Protein AF-A0A7V8X3B0-F1 (afdb_monomer_lite)

Foldseek 3Di:
DDLVVLLVVLLVLLVVLLVLLVVVLVVLLVVLCQQQAPPHPCVLPDDPVNLCVVLVHDPPVRVVVVPPDDDDDDDDDDDDDDDDDDDDDDDDDDDDDDDDDDDDDPPPPPPVSPNPDFWDPLQVVLLLVLLQLLLLLLVLLVLLCVLCVVPDDVSSNSSSVSSSVSSVSLSVSSQSNQVSRPHHRRDHDPVSSVVQDDDSVCSNPDDPLRSLVSQLVSLVVSLVSLVVCLVVTPDSSSNSSSPSSSVSSVSSNVSSCSSNPVDPPPPPVVVRCVPPDPPPPVPPD

Secondary structure (DSSP, 8-state):
--HHHHHHHHHHHHHHHHHHHHHHHHHHHHHHHHHHSTT-TTTTT--HHHHHHHTT---HHHHHHH--S-----------------------------------------------PPPPHHHHHHHHHHHHHHHHHHHHHHHHHHHHTTTS-HHHHHHHHHHHHHHHHHHHHHHHHHHHTTPPP----HHHHHHHSPPHHHHHH--HHHHHHHHHHHHHHHHHHHHHHTTT---HHHHHHHHHHHHHHHHHHHHHHHHTTS-S----TTTT--S-----GGG--

Sequence (285 aa):
MNMDYNRDEFRRAVRSADEANRAAMPRFTEVLERYFSADSEDSGMLGTADKAAFLGVPSRRAFLRTSGLTVVGAAAFVACGSDEAPPGAAETGTVPATEGTTATTAGETTTTTEAAAGPTADDVGLATAAIQIENTAVAAYTAVATLRGAELSPEIVEAATTFADHHAQHAQALNAVLTSNGADTIPEDQLFSAITLPDEAALLAADVPTIGGIARGLEHQAAATYVSAVPLLSLPVLRQALMGIGGAEARHVTAWDILLGGGVGGYDAELVAGGNYPTDESFLN

Radius of gyration: 26.4 Å; chains: 1; bounding box: 77×57×72 Å

pLDDT: mean 70.99, std 23.54, range [27.39, 98.19]

Structure (mmCIF, N/CA/C/O backbone):
data_AF-A0A7V8X3B0-F1
#
_entry.id   AF-A0A7V8X3B0-F1
#
loop_
_atom_site.group_PDB
_atom_site.id
_atom_site.type_symbol
_atom_site.label_atom_id
_atom_site.label_alt_id
_atom_site.label_comp_id
_atom_site.label_asym_id
_atom_site.label_entity_id
_atom_site.label_seq_id
_atom_site.pdbx_PDB_ins_code
_atom_site.Cartn_x
_atom_site.Cartn_y
_atom_site.Cartn_z
_atom_site.occupancy
_atom_site.B_iso_or_equiv
_atom_site.auth_seq_id
_atom_site.auth_comp_id
_atom_site.auth_asym_id
_atom_site.auth_atom_id
_atom_site.pdbx_PDB_model_num
ATOM 1 N N . MET A 1 1 ? 11.449 -17.837 -23.509 1.00 51.19 1 MET A N 1
ATOM 2 C CA . MET A 1 1 ? 10.024 -17.480 -23.327 1.00 51.19 1 MET A CA 1
ATOM 3 C C . MET A 1 1 ? 9.871 -16.021 -23.716 1.00 51.19 1 MET A C 1
ATOM 5 O O . MET A 1 1 ? 10.782 -15.255 -23.439 1.00 51.19 1 MET A O 1
ATOM 9 N N . ASN A 1 2 ? 8.826 -15.681 -24.469 1.00 54.62 2 ASN A N 1
ATOM 10 C CA . ASN A 1 2 ? 8.703 -14.394 -25.158 1.00 54.62 2 ASN A CA 1
ATOM 11 C C . ASN A 1 2 ? 8.467 -13.263 -24.136 1.00 54.62 2 ASN A C 1
ATOM 13 O O . ASN A 1 2 ? 7.487 -13.339 -23.401 1.00 54.62 2 ASN A O 1
ATOM 17 N N . MET A 1 3 ? 9.341 -12.250 -24.073 1.00 60.00 3 MET A N 1
ATOM 18 C CA . MET A 1 3 ? 9.213 -11.105 -23.145 1.00 60.00 3 MET A CA 1
ATOM 19 C C . MET A 1 3 ? 7.845 -10.417 -23.258 1.00 60.00 3 MET A C 1
ATOM 21 O O . MET A 1 3 ? 7.291 -9.972 -22.258 1.00 60.00 3 MET A O 1
ATOM 25 N N . ASP A 1 4 ? 7.259 -10.415 -24.454 1.00 65.75 4 ASP A N 1
ATOM 26 C CA . ASP A 1 4 ? 5.940 -9.834 -24.709 1.00 65.75 4 ASP A CA 1
ATOM 27 C C . ASP A 1 4 ? 4.810 -10.538 -23.940 1.00 65.75 4 ASP A C 1
ATOM 29 O O . ASP A 1 4 ? 3.899 -9.878 -23.450 1.00 65.75 4 ASP A O 1
ATOM 33 N N . TYR A 1 5 ? 4.901 -11.861 -23.743 1.00 63.81 5 TYR A N 1
ATOM 34 C CA . TYR A 1 5 ? 3.897 -12.626 -22.991 1.00 63.81 5 TYR A CA 1
ATOM 35 C C . TYR A 1 5 ? 3.854 -12.212 -21.515 1.00 63.81 5 TYR A C 1
ATOM 37 O O . TYR A 1 5 ? 2.783 -12.090 -20.930 1.00 63.81 5 TYR A O 1
ATOM 45 N N . ASN A 1 6 ? 5.022 -11.957 -20.919 1.00 79.88 6 ASN A N 1
ATOM 46 C CA . ASN A 1 6 ? 5.107 -11.501 -19.536 1.00 79.88 6 ASN A CA 1
ATOM 47 C C . ASN A 1 6 ? 4.473 -10.106 -19.385 1.00 79.88 6 ASN A C 1
ATOM 49 O O . ASN A 1 6 ? 3.662 -9.882 -18.492 1.00 79.88 6 ASN A O 1
ATOM 53 N N . ARG A 1 7 ? 4.748 -9.192 -20.321 1.00 86.38 7 ARG A N 1
ATOM 54 C CA . ARG A 1 7 ? 4.202 -7.825 -20.281 1.00 86.38 7 ARG A CA 1
ATOM 55 C C . ARG A 1 7 ? 2.678 -7.791 -20.390 1.00 86.38 7 ARG A C 1
ATOM 57 O O . ARG A 1 7 ? 2.042 -6.990 -19.707 1.00 86.38 7 ARG A O 1
ATOM 64 N N . ASP A 1 8 ? 2.085 -8.653 -21.210 1.00 89.81 8 ASP A N 1
ATOM 65 C CA . ASP A 1 8 ? 0.627 -8.721 -21.340 1.00 89.81 8 ASP A CA 1
ATOM 66 C C . ASP A 1 8 ? -0.046 -9.314 -20.095 1.00 89.81 8 ASP A C 1
ATOM 68 O O . ASP A 1 8 ? -1.060 -8.777 -19.639 1.00 89.81 8 ASP A O 1
ATOM 72 N N . GLU A 1 9 ? 0.535 -10.359 -19.498 1.00 91.81 9 GLU A N 1
ATOM 73 C CA . GLU A 1 9 ? 0.051 -10.904 -18.223 1.00 91.81 9 GLU A CA 1
ATOM 74 C C . GLU A 1 9 ? 0.258 -9.919 -17.065 1.00 91.81 9 GLU A C 1
ATOM 76 O O . GLU A 1 9 ? -0.625 -9.780 -16.221 1.00 91.81 9 GLU A O 1
ATOM 81 N N . PHE A 1 10 ? 1.356 -9.158 -17.058 1.00 93.19 10 PHE A N 1
ATOM 82 C CA . PHE A 1 10 ? 1.589 -8.095 -16.082 1.00 93.19 10 PHE A CA 1
ATOM 83 C C . PHE A 1 10 ? 0.498 -7.024 -16.155 1.00 93.19 10 PHE A C 1
ATOM 85 O O . PHE A 1 10 ? -0.182 -6.759 -15.166 1.00 93.19 10 PHE A O 1
ATOM 92 N N . ARG A 1 11 ? 0.243 -6.470 -17.347 1.00 94.69 11 ARG A N 1
ATOM 93 C CA . ARG A 1 11 ? -0.846 -5.501 -17.560 1.00 94.69 11 ARG A CA 1
ATOM 94 C C . ARG A 1 11 ? -2.202 -6.066 -17.151 1.00 94.69 11 ARG A C 1
ATOM 96 O O . ARG A 1 11 ? -3.045 -5.355 -16.609 1.00 94.69 11 ARG A O 1
ATOM 103 N N . ARG A 1 12 ? -2.446 -7.347 -17.437 1.00 95.19 12 ARG A N 1
ATOM 104 C CA . ARG A 1 12 ? -3.676 -8.029 -17.029 1.00 95.19 12 ARG A CA 1
ATOM 105 C C . ARG A 1 12 ? -3.786 -8.115 -15.508 1.00 95.19 12 ARG A C 1
ATOM 107 O O . ARG A 1 12 ? -4.873 -7.876 -14.989 1.00 95.19 12 ARG A O 1
ATOM 114 N N . ALA A 1 13 ? -2.697 -8.425 -14.811 1.00 96.12 13 ALA A N 1
ATOM 115 C CA . ALA A 1 13 ? -2.661 -8.479 -13.355 1.00 96.12 13 ALA A CA 1
ATOM 116 C C . ALA A 1 13 ? -2.901 -7.101 -12.727 1.00 96.12 13 ALA A C 1
ATOM 118 O O . ALA A 1 13 ? -3.734 -6.997 -11.831 1.00 96.12 13 ALA A O 1
ATOM 119 N N . VAL A 1 14 ? -2.269 -6.045 -13.251 1.00 97.06 14 VAL A N 1
ATOM 120 C CA . VAL A 1 14 ? -2.482 -4.656 -12.802 1.00 97.06 14 VAL A CA 1
ATOM 121 C C . VAL A 1 14 ? -3.948 -4.251 -12.965 1.00 97.06 14 VAL A C 1
ATOM 123 O O . VAL A 1 14 ? -4.576 -3.842 -11.993 1.00 97.06 14 VAL A O 1
ATOM 126 N N . ARG A 1 15 ? -4.546 -4.466 -14.147 1.00 97.81 15 ARG A N 1
ATOM 127 C CA . ARG A 1 15 ? -5.978 -4.184 -14.365 1.00 97.81 15 ARG A CA 1
ATOM 128 C C . ARG A 1 15 ? -6.884 -4.999 -13.450 1.00 97.81 15 ARG A C 1
ATOM 130 O O . ARG A 1 15 ? -7.855 -4.473 -12.926 1.00 97.81 15 ARG A O 1
ATOM 137 N N . SER A 1 16 ? -6.568 -6.275 -13.235 1.00 97.25 16 SER A N 1
ATOM 138 C CA . SER A 1 16 ? -7.342 -7.115 -12.320 1.00 97.25 16 SER A CA 1
ATOM 139 C C . SER A 1 16 ? -7.245 -6.633 -10.870 1.00 97.25 16 SER A C 1
ATOM 141 O O . SER A 1 16 ? -8.223 -6.767 -10.135 1.00 97.25 16 SER A O 1
ATOM 143 N N . ALA A 1 17 ? -6.089 -6.117 -10.445 1.00 96.75 17 ALA A N 1
ATOM 144 C CA . ALA A 1 17 ? -5.908 -5.535 -9.120 1.00 96.75 17 ALA A CA 1
ATOM 145 C C . ALA A 1 17 ? -6.703 -4.229 -8.983 1.00 96.75 17 ALA A C 1
ATOM 147 O O . ALA A 1 17 ? -7.434 -4.070 -8.011 1.00 96.75 17 ALA A O 1
ATOM 148 N N . ASP A 1 18 ? -6.640 -3.354 -9.987 1.00 98.19 18 ASP A N 1
ATOM 149 C CA . ASP A 1 18 ? -7.407 -2.104 -10.055 1.00 98.19 18 ASP A CA 1
ATOM 150 C C . ASP A 1 18 ? -8.925 -2.336 -10.052 1.00 98.19 18 ASP A C 1
ATOM 152 O O . ASP A 1 18 ? -9.657 -1.740 -9.264 1.00 98.19 18 ASP A O 1
ATOM 156 N N . GLU A 1 19 ? -9.425 -3.266 -10.867 1.00 97.25 19 GLU A N 1
ATOM 157 C CA . GLU A 1 19 ? -10.841 -3.644 -10.866 1.00 97.25 19 GLU A CA 1
ATOM 158 C C . GLU A 1 19 ? -11.294 -4.165 -9.497 1.00 97.25 19 GLU A C 1
ATOM 160 O O . GLU A 1 19 ? -12.366 -3.787 -9.015 1.00 97.25 19 GLU A O 1
ATOM 165 N N . ALA A 1 20 ? -10.478 -5.006 -8.852 1.00 94.06 20 ALA A N 1
ATOM 166 C CA . ALA A 1 20 ? -10.772 -5.527 -7.522 1.00 94.06 20 ALA A CA 1
ATOM 167 C C . ALA A 1 20 ? -10.770 -4.418 -6.460 1.00 94.06 20 ALA A C 1
ATOM 169 O O . ALA A 1 20 ? -11.683 -4.379 -5.632 1.00 94.06 20 ALA A O 1
ATOM 170 N N . ASN A 1 21 ? -9.795 -3.508 -6.506 1.00 95.50 21 ASN A N 1
ATOM 171 C CA . ASN A 1 21 ? -9.707 -2.378 -5.588 1.00 95.50 21 ASN A CA 1
ATOM 172 C C . ASN A 1 21 ? -10.903 -1.430 -5.764 1.00 95.50 21 ASN A C 1
ATOM 174 O O . ASN A 1 21 ? -11.643 -1.173 -4.815 1.00 95.50 21 ASN A O 1
ATOM 178 N N . ARG A 1 22 ? -11.200 -1.018 -7.001 1.00 94.75 22 ARG A N 1
ATOM 179 C CA . ARG A 1 22 ? -12.358 -0.172 -7.335 1.00 94.75 22 ARG A CA 1
ATOM 180 C C . ARG A 1 22 ? -13.690 -0.797 -6.919 1.00 94.75 22 ARG A C 1
ATOM 182 O O . ARG A 1 22 ? -14.610 -0.078 -6.537 1.00 94.75 22 ARG A O 1
ATOM 189 N N . ALA A 1 23 ? -13.816 -2.121 -6.996 1.00 91.38 23 ALA A N 1
ATOM 190 C CA . ALA A 1 23 ? -15.006 -2.831 -6.533 1.00 91.38 23 ALA A CA 1
ATOM 191 C C . ALA A 1 23 ? -15.105 -2.899 -4.998 1.00 91.38 23 ALA A C 1
ATOM 193 O O . ALA A 1 23 ? -16.215 -2.898 -4.457 1.00 91.38 23 ALA A O 1
ATOM 194 N N . ALA A 1 24 ? -13.972 -2.975 -4.297 1.00 89.00 24 ALA A N 1
ATOM 195 C CA . ALA A 1 24 ? -13.919 -3.112 -2.846 1.00 89.00 24 ALA A CA 1
ATOM 196 C C . ALA A 1 24 ? -14.055 -1.767 -2.119 1.00 89.00 24 ALA A C 1
ATOM 198 O O . ALA A 1 24 ? -14.847 -1.667 -1.179 1.00 89.00 24 ALA A O 1
ATOM 199 N N . MET A 1 25 ? -13.336 -0.734 -2.566 1.00 90.81 25 MET A N 1
ATOM 200 C CA . MET A 1 25 ? -13.163 0.515 -1.820 1.00 90.81 25 MET A CA 1
ATOM 201 C C . MET A 1 25 ? -14.463 1.269 -1.519 1.00 90.81 25 MET A C 1
ATOM 203 O O . MET A 1 25 ? -14.642 1.646 -0.366 1.00 90.81 25 MET A O 1
ATOM 207 N N . PRO A 1 26 ? -15.430 1.440 -2.444 1.00 88.06 26 PRO A N 1
ATOM 208 C CA . PRO A 1 26 ? -16.674 2.140 -2.121 1.00 88.06 26 PRO A CA 1
ATOM 209 C C . PRO A 1 26 ? -17.472 1.446 -1.018 1.00 88.06 26 PRO A C 1
ATOM 211 O O . PRO A 1 26 ? -17.955 2.100 -0.100 1.00 88.06 26 PRO A O 1
ATOM 214 N N . ARG A 1 27 ? -17.571 0.110 -1.073 1.00 80.44 27 ARG A N 1
ATOM 215 C CA . ARG A 1 27 ? -18.251 -0.664 -0.026 1.00 80.44 27 ARG A CA 1
ATOM 216 C C . ARG A 1 27 ? -17.483 -0.622 1.278 1.00 80.44 27 ARG A C 1
ATOM 218 O O . ARG A 1 27 ? -18.096 -0.567 2.334 1.00 80.44 27 ARG A O 1
ATOM 225 N N . PHE A 1 28 ? -16.161 -0.679 1.202 1.00 82.12 28 PHE A N 1
ATOM 226 C CA . PHE A 1 28 ? -15.309 -0.568 2.367 1.00 82.12 28 PHE A CA 1
ATOM 227 C C . PHE A 1 28 ? -15.529 0.782 3.057 1.00 82.12 28 PHE A C 1
ATOM 229 O O . PHE A 1 28 ? -15.958 0.791 4.204 1.00 82.12 28 PHE A O 1
ATOM 236 N N . THR A 1 29 ? -15.391 1.901 2.345 1.00 83.25 29 THR A N 1
ATOM 237 C CA . THR A 1 29 ? -15.651 3.246 2.878 1.00 83.25 29 THR A CA 1
ATOM 238 C C . THR A 1 29 ? -17.083 3.405 3.390 1.00 83.25 29 THR A C 1
ATOM 240 O O . THR A 1 29 ? -17.267 3.910 4.490 1.00 83.25 29 THR A O 1
ATOM 243 N N . GLU A 1 30 ? -18.098 2.907 2.675 1.00 80.94 30 GLU A N 1
ATOM 244 C CA . GLU A 1 30 ? -19.500 2.956 3.127 1.00 80.94 30 GLU A CA 1
ATOM 245 C C . GLU A 1 30 ? -19.707 2.196 4.445 1.00 80.94 30 GLU A C 1
ATOM 247 O O . GLU A 1 30 ? -20.424 2.654 5.331 1.00 80.94 30 GLU A O 1
ATOM 252 N N . VAL A 1 31 ? -19.082 1.027 4.598 1.00 74.19 31 VAL A N 1
ATOM 253 C CA . VAL A 1 31 ? -19.121 0.244 5.843 1.00 74.19 31 VAL A CA 1
ATOM 254 C C . VAL A 1 31 ? -18.417 0.992 6.966 1.00 74.19 31 VAL A C 1
ATOM 256 O O . VAL A 1 31 ? -18.917 1.002 8.092 1.00 74.19 31 VAL A O 1
ATOM 259 N N . LEU A 1 32 ? -17.280 1.624 6.671 1.00 74.56 32 LEU A N 1
ATOM 260 C CA . LEU A 1 32 ? -16.564 2.440 7.643 1.00 74.56 32 LEU A CA 1
ATOM 261 C C . LEU A 1 32 ? -17.428 3.620 8.109 1.00 74.56 32 LEU A C 1
ATOM 263 O O . LEU A 1 32 ? -17.604 3.819 9.307 1.00 74.56 32 LEU A O 1
ATOM 267 N N . GLU A 1 33 ? -18.041 4.351 7.182 1.00 74.31 33 GLU A N 1
ATOM 268 C CA . GLU A 1 33 ? -18.924 5.476 7.497 1.00 74.31 33 GLU A CA 1
ATOM 269 C C . GLU A 1 33 ? -20.175 5.031 8.263 1.00 74.31 33 GLU A C 1
ATOM 271 O O . GLU A 1 33 ? -20.487 5.603 9.309 1.00 74.31 33 GLU A O 1
ATOM 276 N N . ARG A 1 34 ? -20.873 3.990 7.787 1.00 69.00 34 ARG A N 1
ATOM 277 C CA . ARG A 1 34 ? -22.139 3.510 8.368 1.00 69.00 34 ARG A CA 1
ATOM 278 C C . ARG A 1 34 ? -21.996 3.065 9.815 1.00 69.00 34 ARG A C 1
ATOM 280 O O . ARG A 1 34 ? -22.911 3.280 10.595 1.00 69.00 34 ARG A O 1
ATOM 287 N N . TYR A 1 35 ? -20.910 2.381 10.151 1.00 63.28 35 TYR A N 1
ATOM 288 C CA . TYR A 1 35 ? -20.790 1.743 11.462 1.00 63.28 35 TYR A CA 1
ATOM 289 C C . TYR A 1 35 ? -19.915 2.508 12.442 1.00 63.28 35 TYR A C 1
ATOM 291 O O . TYR A 1 35 ? -19.951 2.191 13.631 1.00 63.28 35 TYR A O 1
ATOM 299 N N . PHE A 1 36 ? -19.115 3.461 11.962 1.00 65.81 36 PHE A N 1
ATOM 300 C CA . PHE A 1 36 ? -18.096 4.085 12.799 1.00 65.81 36 PHE A CA 1
ATOM 301 C C . PHE A 1 36 ? -18.143 5.604 12.805 1.00 65.81 36 PHE A C 1
ATOM 303 O O . PHE A 1 36 ? -17.572 6.177 13.723 1.00 65.81 36 PHE A O 1
ATOM 310 N N . SER A 1 37 ? -18.859 6.277 11.893 1.00 64.56 37 SER A N 1
ATOM 311 C CA . SER A 1 37 ? -19.044 7.728 12.022 1.00 64.56 37 SER A CA 1
ATOM 312 C C . SER A 1 37 ? -19.780 8.070 13.323 1.00 64.56 37 SER A C 1
ATOM 314 O O . SER A 1 37 ? -20.765 7.418 13.681 1.00 64.56 37 SER A O 1
ATOM 316 N N . ALA A 1 38 ? -19.297 9.103 14.022 1.00 55.59 38 ALA A N 1
ATOM 317 C CA . ALA A 1 38 ? -19.841 9.552 15.307 1.00 55.59 38 ALA A CA 1
ATOM 318 C C . ALA A 1 38 ? -21.340 9.916 15.242 1.00 55.59 38 ALA A C 1
ATOM 320 O O . ALA A 1 38 ? -22.031 9.847 16.255 1.00 55.59 38 ALA A O 1
ATOM 321 N N . ASP A 1 39 ? -21.833 10.242 14.044 1.00 55.69 39 ASP A N 1
ATOM 322 C CA . ASP A 1 39 ? -23.224 10.608 13.766 1.00 55.69 39 ASP A CA 1
ATOM 323 C C . ASP A 1 39 ? -24.074 9.437 13.225 1.00 55.69 39 ASP A C 1
ATOM 325 O O . ASP A 1 39 ? -25.251 9.626 12.911 1.00 55.69 39 ASP A O 1
ATOM 329 N N . SER A 1 40 ? -23.520 8.224 13.090 1.00 55.81 40 SER A N 1
ATOM 330 C CA . SER A 1 40 ? -24.285 7.076 12.585 1.00 55.81 40 SER A CA 1
ATOM 331 C C . SER A 1 40 ? -25.240 6.506 13.638 1.00 55.81 40 SER A C 1
ATOM 333 O O . SER A 1 40 ? -24.830 6.050 14.710 1.00 55.81 40 SER A O 1
ATOM 335 N N . GLU A 1 41 ? -26.530 6.454 13.288 1.00 52.44 41 GLU A N 1
ATOM 336 C CA . GLU A 1 41 ? -27.587 5.805 14.083 1.00 52.44 41 GLU A CA 1
ATOM 337 C C . GLU A 1 41 ? -27.309 4.299 14.305 1.00 52.44 41 GLU A C 1
ATOM 339 O O . GLU A 1 41 ? -27.751 3.715 15.295 1.00 52.44 41 GLU A O 1
ATOM 344 N N . ASP A 1 42 ? -26.503 3.693 13.423 1.00 54.62 42 ASP A N 1
ATOM 345 C CA . ASP A 1 42 ? -26.156 2.268 13.411 1.00 54.62 42 ASP A CA 1
ATOM 346 C C . ASP A 1 42 ? -24.886 1.914 14.215 1.00 54.62 42 ASP A C 1
ATOM 348 O O . ASP A 1 42 ? -24.574 0.726 14.369 1.00 54.62 42 ASP A O 1
ATOM 352 N N . SER A 1 43 ? -24.163 2.897 14.769 1.00 53.03 43 SER A N 1
ATOM 353 C CA . SER A 1 43 ? -22.923 2.691 15.551 1.00 53.03 43 SER A CA 1
ATOM 354 C C . SER A 1 43 ? -23.091 1.719 16.734 1.00 53.03 43 SER A C 1
ATOM 356 O O . SER A 1 43 ? -22.153 1.014 17.119 1.00 53.03 43 SER A O 1
ATOM 358 N N . GLY A 1 44 ? -24.312 1.609 17.271 1.00 52.25 44 GLY A N 1
ATOM 359 C CA . GLY A 1 44 ? -24.690 0.663 18.326 1.00 52.25 44 GLY A CA 1
ATOM 360 C C . GLY A 1 44 ? -25.424 -0.605 17.863 1.00 52.25 44 GLY A C 1
ATOM 361 O O . GLY A 1 44 ? -25.698 -1.467 18.698 1.00 52.25 44 GLY A O 1
ATOM 362 N N . MET A 1 45 ? -25.771 -0.750 16.576 1.00 46.97 45 MET A N 1
ATOM 363 C CA . MET A 1 45 ? -26.739 -1.769 16.123 1.00 46.97 45 MET A CA 1
ATOM 364 C C . MET A 1 45 ? -26.158 -3.156 15.837 1.00 46.97 45 MET A C 1
ATOM 366 O O . MET A 1 45 ? -26.906 -4.133 15.850 1.00 46.97 45 MET A O 1
ATOM 370 N N . LEU A 1 46 ? -24.855 -3.297 15.588 1.00 53.38 46 LEU A N 1
ATOM 371 C CA . LEU A 1 46 ? -24.296 -4.611 15.264 1.00 53.38 46 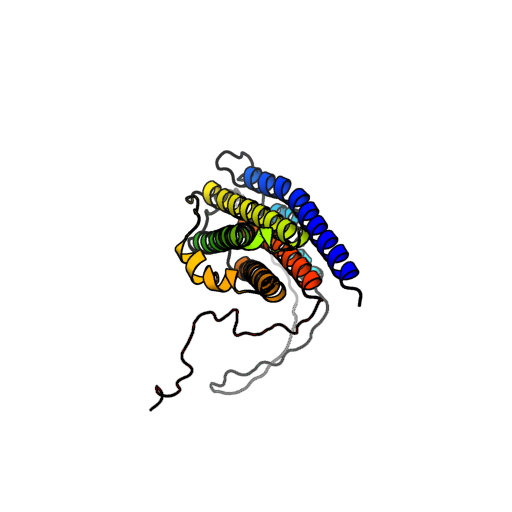LEU A CA 1
ATOM 372 C C . LEU A 1 46 ? -23.793 -5.356 16.506 1.00 53.38 46 LEU A C 1
ATOM 374 O O . LEU A 1 46 ? -22.707 -5.077 17.032 1.00 53.38 46 LEU A O 1
ATOM 378 N N . GLY A 1 47 ? -24.537 -6.390 16.902 1.00 52.59 47 GLY A N 1
ATOM 379 C CA . GLY A 1 47 ? -24.049 -7.420 17.814 1.00 52.59 47 GLY A CA 1
ATOM 380 C C . GLY A 1 47 ? -22.854 -8.179 17.220 1.00 52.59 47 GLY A C 1
ATOM 381 O O . GLY A 1 47 ? -22.650 -8.237 16.006 1.00 52.59 47 GLY A O 1
ATOM 382 N N . THR A 1 48 ? -22.040 -8.806 18.071 1.00 50.50 48 THR A N 1
ATOM 383 C CA . THR A 1 48 ? -20.814 -9.531 17.669 1.00 50.50 48 THR A CA 1
ATOM 384 C C . THR A 1 48 ? -21.065 -10.603 16.597 1.00 50.50 48 THR A C 1
ATOM 386 O O . THR A 1 48 ? -20.179 -10.903 15.798 1.00 50.50 48 THR A O 1
ATOM 389 N N . ALA A 1 49 ? -22.273 -11.176 16.568 1.00 44.00 49 ALA A N 1
ATOM 390 C CA . ALA A 1 49 ? -22.690 -12.184 15.597 1.00 44.00 49 ALA A CA 1
ATOM 391 C C . ALA A 1 49 ? -22.923 -11.603 14.191 1.00 44.00 49 ALA A C 1
ATOM 393 O O . ALA A 1 49 ? -22.492 -12.214 13.213 1.00 44.00 49 ALA A O 1
ATOM 394 N N . ASP A 1 50 ? -23.510 -10.410 14.091 1.00 48.78 50 ASP A N 1
ATOM 395 C CA . ASP A 1 50 ? -23.770 -9.745 12.811 1.00 48.78 50 ASP A CA 1
ATOM 396 C C . ASP A 1 50 ? -22.476 -9.179 12.216 1.00 48.78 50 ASP A C 1
ATOM 398 O O . ASP A 1 50 ? -22.238 -9.309 11.018 1.00 48.78 50 ASP A O 1
ATOM 402 N N . LYS A 1 51 ? -21.557 -8.695 13.069 1.00 51.12 51 LYS A N 1
ATOM 403 C CA . LYS A 1 51 ? -20.185 -8.329 12.664 1.00 51.12 51 LYS A CA 1
ATOM 404 C C . LYS A 1 51 ? -19.420 -9.529 12.094 1.00 51.12 51 LYS A C 1
ATOM 406 O O . LYS A 1 51 ? -18.691 -9.376 11.122 1.00 51.12 51 LYS A O 1
ATOM 411 N N . ALA A 1 52 ? -19.588 -10.724 12.668 1.00 46.84 52 ALA A N 1
ATOM 412 C CA . ALA A 1 52 ? -18.936 -11.944 12.185 1.00 46.84 52 ALA A CA 1
ATOM 413 C C . ALA A 1 52 ? -19.551 -12.473 10.875 1.00 46.84 52 ALA A C 1
ATOM 415 O O . ALA A 1 52 ? -18.817 -12.912 9.992 1.00 46.84 52 ALA A O 1
ATOM 416 N N . ALA A 1 53 ? -20.877 -12.393 10.727 1.00 47.62 53 ALA A N 1
ATOM 417 C CA . ALA A 1 53 ? -21.577 -12.779 9.501 1.00 47.62 53 ALA A CA 1
ATOM 418 C C . ALA A 1 53 ? -21.277 -11.824 8.332 1.00 47.62 53 ALA A C 1
ATOM 420 O O . ALA A 1 53 ? -21.060 -12.282 7.212 1.00 47.62 53 ALA A O 1
ATOM 421 N N . PHE A 1 54 ? -21.187 -10.518 8.607 1.00 47.50 54 PHE A N 1
ATOM 422 C CA . PHE A 1 54 ? -20.779 -9.494 7.640 1.00 47.50 54 PHE A CA 1
ATOM 423 C C . PHE A 1 54 ? -19.337 -9.696 7.145 1.00 47.50 54 PHE A C 1
ATOM 425 O O . PHE A 1 54 ? -19.019 -9.429 5.991 1.00 47.50 54 PHE A O 1
ATOM 432 N N . LEU A 1 55 ? -18.478 -10.242 8.008 1.00 46.97 55 LEU A N 1
ATOM 433 C CA . LEU A 1 55 ? -17.061 -10.485 7.749 1.00 46.97 55 LEU A CA 1
ATOM 434 C C . LEU A 1 55 ? -16.734 -11.738 6.933 1.00 46.97 55 LEU A C 1
ATOM 436 O O . LEU A 1 55 ? -15.560 -12.003 6.683 1.00 46.97 55 LEU A O 1
ATOM 440 N N . GLY A 1 56 ? -17.724 -12.565 6.586 1.00 39.50 56 GLY A N 1
ATOM 441 C CA . GLY A 1 56 ? -17.472 -13.860 5.944 1.00 39.50 56 GLY A CA 1
ATOM 442 C C . GLY A 1 56 ? -16.673 -14.844 6.814 1.00 39.50 56 GLY A C 1
ATOM 443 O O . GLY A 1 56 ? -16.284 -15.910 6.340 1.00 39.50 56 GLY A O 1
ATOM 444 N N . VAL A 1 57 ? -16.442 -14.522 8.092 1.00 48.38 57 VAL A N 1
ATOM 445 C CA . VAL A 1 57 ? -15.767 -15.405 9.041 1.00 48.38 57 VAL A CA 1
ATOM 446 C C . VAL A 1 57 ? -16.844 -16.288 9.671 1.00 48.38 57 VAL A C 1
ATOM 448 O O . VAL A 1 57 ? -17.712 -15.771 10.381 1.00 48.38 57 VAL A O 1
ATOM 451 N N . PRO A 1 58 ? -16.835 -17.619 9.454 1.00 45.94 58 PRO A N 1
ATOM 452 C CA . PRO A 1 58 ? -17.765 -18.491 10.153 1.00 45.94 58 PRO A CA 1
ATOM 453 C C . PRO A 1 58 ? -17.577 -18.262 11.652 1.00 45.94 58 PRO A C 1
ATOM 455 O O . PRO A 1 58 ? -16.452 -18.301 12.151 1.00 45.94 58 PRO A O 1
ATOM 458 N N . SER A 1 59 ? -18.673 -17.971 12.364 1.00 50.84 59 SER A N 1
ATOM 459 C CA . SER A 1 59 ? -18.639 -17.689 13.805 1.00 50.84 59 SER A CA 1
ATOM 460 C C . SER A 1 59 ? -17.712 -18.672 14.531 1.00 50.84 59 SER A C 1
ATOM 462 O O . SER A 1 59 ? -17.679 -19.854 14.188 1.00 50.84 59 SER A O 1
ATOM 464 N N . ARG A 1 60 ? -16.966 -18.229 15.555 1.00 57.75 60 ARG A N 1
ATOM 465 C CA . ARG A 1 60 ? -16.016 -19.086 16.306 1.00 57.75 60 ARG A CA 1
ATOM 466 C C . ARG A 1 60 ? -16.630 -20.437 16.723 1.00 57.75 60 ARG A C 1
ATOM 468 O O . ARG A 1 60 ? -15.950 -21.457 16.762 1.00 57.75 60 ARG A O 1
ATOM 475 N N . ARG A 1 61 ? -17.947 -20.457 16.966 1.00 56.56 61 ARG A N 1
ATOM 476 C CA . ARG A 1 61 ? -18.744 -21.647 17.297 1.00 56.56 61 ARG A CA 1
ATOM 477 C C . ARG A 1 61 ? -19.062 -22.552 16.097 1.00 56.56 61 ARG A C 1
ATOM 479 O O . ARG A 1 61 ? -19.182 -23.759 16.277 1.00 56.56 61 ARG A O 1
ATOM 486 N N . ALA A 1 62 ? -19.199 -21.993 14.897 1.00 51.69 62 ALA A N 1
ATOM 487 C CA . ALA A 1 62 ? -19.290 -22.735 13.641 1.00 51.69 62 ALA A CA 1
ATOM 488 C C . ALA A 1 62 ? -17.919 -23.284 13.220 1.00 51.69 62 ALA A C 1
ATOM 490 O O . ALA A 1 62 ? -17.834 -24.452 12.858 1.00 51.69 62 ALA A O 1
ATOM 491 N N . PHE A 1 63 ? -16.836 -22.514 13.370 1.00 52.88 63 PHE A N 1
ATOM 492 C CA . PHE A 1 63 ? -15.474 -22.985 13.094 1.00 52.88 63 PHE A CA 1
ATOM 493 C C . PHE A 1 63 ? -15.128 -24.219 13.939 1.00 52.88 63 PHE A C 1
ATOM 495 O O . PHE A 1 63 ? -14.804 -25.256 13.374 1.00 52.88 63 PHE A O 1
ATOM 502 N N . LEU A 1 64 ? -15.355 -24.174 15.260 1.00 57.50 64 LEU A N 1
ATOM 503 C CA . LEU A 1 64 ? -15.130 -25.315 16.166 1.00 57.50 64 LEU A CA 1
ATOM 504 C C . LEU A 1 64 ? -16.091 -26.501 15.959 1.00 57.50 64 LEU A C 1
ATOM 506 O O . LEU A 1 64 ? -15.778 -27.617 16.362 1.00 57.50 64 LEU A O 1
ATOM 510 N N . ARG A 1 65 ? -17.261 -26.291 15.339 1.00 49.41 65 ARG A N 1
ATOM 511 C CA . ARG A 1 65 ? -18.175 -27.385 14.957 1.00 49.41 65 ARG A CA 1
ATOM 512 C C . ARG A 1 65 ? -17.804 -28.039 13.628 1.00 49.41 65 ARG A C 1
ATOM 514 O O . ARG A 1 65 ? -18.151 -29.196 13.424 1.00 49.41 65 ARG A O 1
ATOM 521 N N . THR A 1 66 ? -17.122 -27.314 12.742 1.00 44.22 66 THR A N 1
ATOM 522 C CA . THR A 1 66 ? -16.768 -27.798 11.398 1.00 44.22 66 THR A CA 1
ATOM 523 C C . THR A 1 66 ? -15.342 -28.360 11.347 1.00 44.22 66 THR A C 1
ATOM 525 O O . THR A 1 66 ? -15.058 -29.208 10.510 1.00 44.22 66 THR A O 1
ATOM 528 N N . SER A 1 67 ? -14.460 -27.973 12.277 1.00 44.91 67 SER A N 1
ATOM 529 C CA . SER A 1 67 ? -13.080 -28.477 12.399 1.00 44.91 67 SER A CA 1
ATOM 530 C C . SER A 1 67 ? -12.930 -29.735 13.271 1.00 44.91 67 SER A C 1
ATOM 532 O O . SER A 1 67 ? -11.826 -30.091 13.679 1.00 44.91 67 SER A O 1
ATOM 534 N N . GLY A 1 68 ? -14.025 -30.459 13.525 1.00 42.41 68 GLY A N 1
ATOM 535 C CA . GLY A 1 68 ? -14.046 -31.728 14.260 1.00 42.41 68 GLY A CA 1
ATOM 536 C C . GLY A 1 68 ? -13.478 -32.930 13.490 1.00 42.41 68 GLY A C 1
ATOM 537 O O . GLY A 1 68 ? -14.113 -33.982 13.477 1.00 42.41 68 GLY A O 1
ATOM 538 N N . LEU A 1 69 ? -12.305 -32.799 12.857 1.00 35.81 69 LEU A N 1
ATOM 539 C CA . LEU A 1 69 ? -11.584 -33.915 12.234 1.00 35.81 69 LEU A CA 1
ATOM 540 C C . LEU A 1 69 ? -10.055 -33.793 12.442 1.00 35.81 69 LEU A C 1
ATOM 542 O O . LEU A 1 69 ? -9.343 -33.148 11.685 1.00 35.81 69 LEU A O 1
ATOM 546 N N . THR A 1 70 ? -9.589 -34.436 13.516 1.00 42.72 70 THR A N 1
ATOM 547 C CA . THR A 1 70 ? -8.295 -35.132 13.686 1.00 42.72 70 THR A CA 1
ATOM 548 C C . THR A 1 70 ? -6.984 -34.470 13.219 1.00 42.72 70 THR A C 1
ATOM 550 O O . THR A 1 70 ? -6.557 -34.666 12.086 1.00 42.72 70 THR A O 1
ATOM 553 N N . VAL A 1 71 ? -6.211 -33.949 14.181 1.00 35.19 71 VAL A N 1
ATOM 554 C CA . VAL A 1 71 ? -4.801 -34.358 14.339 1.00 35.19 71 VAL A CA 1
ATOM 555 C C . VAL A 1 71 ? -4.596 -34.773 15.794 1.00 35.19 71 VAL A C 1
ATOM 557 O O . VAL A 1 71 ? -4.519 -33.954 16.705 1.00 35.19 71 VAL A O 1
ATOM 560 N N . VAL A 1 72 ? -4.558 -36.087 16.002 1.00 41.38 72 VAL A N 1
ATOM 561 C CA . VAL A 1 72 ? -3.978 -36.702 17.196 1.00 41.38 72 VAL A CA 1
ATOM 562 C C . VAL A 1 72 ? -2.472 -36.467 17.117 1.00 41.38 72 VAL A C 1
ATOM 564 O O . VAL A 1 72 ? -1.835 -36.887 16.155 1.00 41.38 72 VAL A O 1
ATOM 567 N N . GLY A 1 73 ? -1.912 -35.785 18.111 1.00 31.59 73 GLY A N 1
ATOM 568 C CA . GLY A 1 73 ? -0.486 -35.472 18.170 1.00 31.59 73 GLY A CA 1
ATOM 569 C C . GLY A 1 73 ? -0.086 -34.902 19.524 1.00 31.59 73 GLY A C 1
ATOM 570 O O . GLY A 1 73 ? 0.498 -33.829 19.597 1.00 31.59 73 GLY A O 1
ATOM 571 N N . ALA A 1 74 ? -0.451 -35.591 20.606 1.00 35.91 74 ALA A N 1
ATOM 572 C CA . ALA A 1 74 ? 0.084 -35.298 21.926 1.00 35.91 74 ALA A CA 1
ATOM 573 C C . ALA A 1 74 ? 1.501 -35.876 22.041 1.00 35.91 74 ALA A C 1
ATOM 575 O O . ALA A 1 74 ? 1.674 -37.092 22.058 1.00 35.91 74 ALA A O 1
ATOM 576 N N . ALA A 1 75 ? 2.497 -35.007 22.173 1.00 34.94 75 ALA A N 1
ATOM 577 C CA . ALA A 1 75 ? 3.715 -35.310 22.911 1.00 34.94 75 ALA A CA 1
ATOM 578 C C . ALA A 1 75 ? 4.223 -34.011 23.541 1.00 34.94 75 ALA A C 1
ATOM 580 O O . ALA A 1 75 ? 4.735 -33.118 22.872 1.00 34.94 75 ALA A O 1
ATOM 581 N N . ALA A 1 76 ? 3.996 -33.908 24.846 1.00 38.31 76 ALA A N 1
ATOM 582 C CA . ALA A 1 76 ? 4.500 -32.857 25.703 1.00 38.31 76 ALA A CA 1
ATOM 583 C C . ALA A 1 76 ? 6.035 -32.905 25.766 1.00 38.31 76 ALA A C 1
ATOM 585 O O . ALA A 1 76 ? 6.601 -33.958 26.062 1.00 38.31 76 ALA A O 1
ATOM 586 N N . PHE A 1 77 ? 6.699 -31.762 25.576 1.00 39.38 77 PHE A N 1
ATOM 587 C CA . PHE A 1 77 ? 8.035 -31.561 26.131 1.00 39.38 77 PHE A CA 1
ATOM 588 C C . PHE A 1 77 ? 7.904 -31.017 27.553 1.00 39.38 77 PHE A C 1
ATOM 590 O O . PHE A 1 77 ? 7.570 -29.863 27.802 1.00 39.38 77 PHE A O 1
ATOM 597 N N . VAL A 1 78 ? 8.111 -31.969 28.456 1.00 40.75 78 VAL A N 1
ATOM 598 C CA . VAL A 1 78 ? 8.448 -31.907 29.876 1.00 40.75 78 VAL A CA 1
ATOM 599 C C . VAL A 1 78 ? 9.169 -30.617 30.288 1.00 40.75 78 VAL A C 1
ATOM 601 O O . VAL A 1 78 ? 10.301 -30.365 29.880 1.00 40.75 78 VAL A O 1
ATOM 604 N N . ALA A 1 79 ? 8.545 -29.866 31.198 1.00 35.16 79 ALA A N 1
ATOM 605 C CA . ALA A 1 79 ? 9.267 -29.047 32.162 1.00 35.16 79 ALA A CA 1
ATOM 606 C C . ALA A 1 79 ? 9.776 -29.978 33.278 1.00 35.16 79 ALA A C 1
ATOM 608 O O . ALA A 1 79 ? 8.987 -30.581 34.004 1.00 35.16 79 ALA A O 1
ATOM 609 N N . CYS A 1 80 ? 11.096 -30.142 33.372 1.00 42.03 80 CYS A N 1
ATOM 610 C CA . CYS A 1 80 ? 11.754 -30.824 34.483 1.00 42.03 80 CYS A CA 1
ATOM 611 C C . CYS A 1 80 ? 11.634 -29.987 35.764 1.00 42.03 80 CYS A C 1
ATOM 613 O O . CYS A 1 80 ? 11.992 -28.811 35.757 1.00 42.03 80 CYS A O 1
ATOM 615 N N . GLY A 1 81 ? 11.202 -30.615 36.863 1.00 27.39 81 GLY A N 1
ATOM 616 C CA . GLY A 1 81 ? 11.216 -30.010 38.197 1.00 27.39 81 GLY A CA 1
ATOM 617 C C . GLY A 1 81 ? 10.481 -30.803 39.285 1.00 27.39 81 GLY A C 1
ATOM 618 O O . GLY A 1 81 ? 9.568 -30.262 39.886 1.00 27.39 81 GLY A O 1
ATOM 619 N N . SER A 1 82 ? 10.912 -32.054 39.492 1.00 33.38 82 SER A N 1
ATOM 620 C CA . SER A 1 82 ? 10.881 -32.871 40.729 1.00 33.38 82 SER A CA 1
ATOM 621 C C . SER A 1 82 ? 9.559 -33.278 41.431 1.00 33.38 82 SER A C 1
ATOM 623 O O . SER A 1 82 ? 8.842 -32.453 41.986 1.00 33.38 82 SER A O 1
ATOM 625 N N . ASP A 1 83 ? 9.404 -34.614 41.501 1.00 36.53 83 ASP A N 1
ATOM 626 C CA . ASP A 1 83 ? 8.853 -35.479 42.575 1.00 36.53 83 ASP A CA 1
ATOM 627 C C . ASP A 1 83 ? 7.494 -36.220 42.375 1.00 36.53 83 ASP A C 1
ATOM 629 O O . ASP A 1 83 ? 6.402 -35.692 42.548 1.00 36.53 83 ASP A O 1
ATOM 633 N N . GLU A 1 84 ? 7.656 -37.507 42.003 1.00 36.53 84 GLU A N 1
ATOM 634 C CA . GLU A 1 84 ? 6.957 -38.766 42.371 1.00 36.53 84 GLU A CA 1
ATOM 635 C C . GLU A 1 84 ? 5.422 -38.986 42.219 1.00 36.53 84 GLU A C 1
ATOM 637 O O . GLU A 1 84 ? 4.632 -38.794 43.131 1.00 36.53 84 GLU A O 1
ATOM 642 N N . ALA A 1 85 ? 5.081 -39.563 41.052 1.00 36.00 85 ALA A N 1
ATOM 643 C CA . ALA A 1 85 ? 4.283 -40.773 40.722 1.00 36.00 85 ALA A CA 1
ATOM 644 C C . ALA A 1 85 ? 2.809 -41.051 41.198 1.00 36.00 85 ALA A C 1
ATOM 646 O O . ALA A 1 85 ? 2.426 -40.740 42.319 1.00 36.00 85 ALA A O 1
ATOM 647 N N . PRO A 1 86 ? 1.980 -41.725 40.342 1.00 49.66 86 PRO A N 1
ATOM 648 C CA . PRO A 1 86 ? 0.493 -41.811 40.361 1.00 49.66 86 PRO A CA 1
ATOM 649 C C . PRO A 1 86 ? 0.016 -43.251 40.778 1.00 49.66 86 PRO A C 1
ATOM 651 O O . PRO A 1 86 ? 0.860 -43.939 41.353 1.00 49.66 86 PRO A O 1
ATOM 654 N N . PRO A 1 87 ? -1.208 -43.821 40.518 1.00 45.06 87 PRO A N 1
ATOM 655 C CA . PRO A 1 87 ? -2.335 -43.431 39.636 1.00 45.06 87 PRO A CA 1
ATOM 656 C C . PRO A 1 87 ? -3.778 -43.730 40.146 1.00 45.06 87 PRO A C 1
ATOM 658 O O . PRO A 1 87 ? -3.988 -44.332 41.193 1.00 45.06 87 PRO A O 1
ATOM 661 N N . GLY A 1 88 ? -4.800 -43.381 39.349 1.00 28.36 88 GLY A N 1
ATOM 662 C CA . GLY A 1 88 ? -6.162 -43.909 39.528 1.00 28.36 88 GLY A CA 1
ATOM 663 C C . GLY A 1 88 ? -7.189 -43.335 38.550 1.00 28.36 88 GLY A C 1
ATOM 664 O O . GLY A 1 88 ? -7.583 -42.184 38.673 1.00 28.36 88 GLY A O 1
ATOM 665 N N . ALA A 1 89 ? -7.589 -44.143 37.570 1.00 34.03 89 ALA A N 1
ATOM 666 C CA . ALA A 1 89 ? -8.615 -43.856 36.570 1.00 34.03 89 ALA A CA 1
ATOM 667 C C . ALA A 1 89 ? -10.050 -44.096 37.095 1.00 34.03 89 ALA A C 1
ATOM 669 O O . ALA A 1 89 ? -10.217 -44.703 38.150 1.00 34.03 89 ALA A O 1
ATOM 670 N N . ALA A 1 90 ? -11.036 -43.746 36.249 1.00 32.97 90 ALA A N 1
ATOM 671 C CA . ALA A 1 90 ? -12.473 -44.081 36.311 1.00 32.97 90 ALA A CA 1
ATOM 672 C C . ALA A 1 90 ? -13.317 -43.167 37.237 1.00 32.97 90 ALA A C 1
ATOM 674 O O . ALA A 1 90 ? -12.827 -42.673 38.240 1.00 32.97 90 ALA A O 1
ATOM 675 N N . GLU A 1 91 ? -14.588 -42.848 36.993 1.00 31.78 91 GLU A N 1
ATOM 676 C CA . GLU A 1 91 ? -15.561 -43.254 35.979 1.00 31.78 91 GLU A CA 1
ATOM 677 C C . GLU A 1 91 ? -16.778 -42.306 36.050 1.00 31.78 91 GLU A C 1
ATOM 679 O O . GLU A 1 91 ? -16.989 -41.582 37.022 1.00 31.78 91 GLU A O 1
ATOM 684 N N . THR A 1 92 ? -17.586 -42.354 34.999 1.00 39.50 92 THR A N 1
ATOM 685 C CA . THR A 1 92 ? -18.911 -41.754 34.803 1.00 39.50 92 THR A CA 1
ATOM 686 C C . THR A 1 92 ? -19.926 -42.175 35.882 1.00 39.50 92 THR A C 1
ATOM 688 O O . THR A 1 92 ? -19.990 -43.350 36.229 1.00 39.50 92 THR A O 1
ATOM 691 N N . GLY A 1 93 ? -20.798 -41.268 36.352 1.00 29.05 93 GLY A N 1
ATOM 692 C CA . GLY A 1 93 ? -21.853 -41.611 37.320 1.00 29.05 93 GLY A CA 1
ATOM 693 C C . GLY A 1 93 ? -23.017 -40.614 37.403 1.00 29.05 93 GLY A C 1
ATOM 694 O O . GLY A 1 93 ? -22.841 -39.458 37.760 1.00 29.05 93 GLY A O 1
ATOM 695 N N . THR A 1 94 ? -24.199 -41.108 37.054 1.00 31.80 94 THR A N 1
ATOM 696 C CA . THR A 1 94 ? -25.540 -40.517 36.892 1.00 31.80 94 THR A CA 1
ATOM 697 C C . THR A 1 94 ? -26.146 -39.773 38.109 1.00 31.80 94 THR A C 1
ATOM 699 O O . THR A 1 94 ? -25.867 -40.094 39.259 1.00 31.80 94 THR A O 1
ATOM 702 N N . VAL A 1 95 ? -27.050 -38.822 37.811 1.00 38.88 95 VAL A N 1
ATOM 703 C CA . VAL A 1 95 ? -27.957 -38.019 38.684 1.00 38.88 95 VAL A CA 1
ATOM 704 C C . VAL A 1 95 ? -28.943 -38.889 39.511 1.00 38.88 95 VAL A C 1
ATOM 706 O O . VAL A 1 95 ? -29.206 -40.021 39.100 1.00 38.88 95 VAL A O 1
ATOM 709 N N . PRO A 1 96 ? -29.574 -38.388 40.606 1.00 42.75 96 PRO A N 1
ATOM 710 C CA . PRO A 1 96 ? -30.900 -37.759 40.447 1.00 42.75 96 PRO A CA 1
ATOM 711 C C . PRO A 1 96 ? -31.226 -36.579 41.396 1.00 42.75 96 PRO A C 1
ATOM 713 O O . PRO A 1 96 ? -30.581 -36.332 42.409 1.00 42.75 96 PRO A O 1
ATOM 716 N N . ALA A 1 97 ? -32.270 -35.851 40.994 1.00 40.94 97 ALA A N 1
ATOM 717 C CA . ALA A 1 97 ? -32.815 -34.626 41.566 1.00 40.94 97 ALA A CA 1
ATOM 718 C C . ALA A 1 97 ? -33.471 -34.785 42.954 1.00 40.94 97 ALA A C 1
ATOM 720 O O . ALA A 1 97 ? -33.992 -35.841 43.304 1.00 40.94 97 ALA A O 1
ATOM 721 N N . THR A 1 98 ? -33.538 -33.686 43.711 1.00 30.83 98 THR A N 1
ATOM 722 C CA . THR A 1 98 ? -34.530 -33.474 44.777 1.00 30.83 98 THR A CA 1
ATOM 723 C C . THR A 1 98 ? -34.967 -32.009 44.761 1.00 30.83 98 THR A C 1
ATOM 725 O O . THR A 1 98 ? -34.140 -31.102 44.697 1.00 30.83 98 THR A O 1
ATOM 728 N N . GLU A 1 99 ? -36.284 -31.818 44.740 1.00 38.16 99 GLU A N 1
ATOM 729 C CA . GLU A 1 99 ? -37.008 -30.554 44.621 1.00 38.16 99 GLU A CA 1
ATOM 730 C C . GLU A 1 99 ? -36.925 -29.687 45.889 1.00 38.16 99 GLU A C 1
ATOM 732 O O . GLU A 1 99 ? -36.887 -30.191 47.010 1.00 38.16 99 GLU A O 1
ATOM 737 N N . GLY A 1 100 ? -36.981 -28.367 45.692 1.00 32.56 100 GLY A N 1
ATOM 738 C CA . GLY A 1 100 ? -37.122 -27.358 46.741 1.00 32.56 100 GLY A CA 1
ATOM 739 C C . GLY A 1 100 ? -37.560 -26.010 46.159 1.00 32.56 100 GLY A C 1
ATOM 740 O O . GLY A 1 100 ? -36.735 -25.155 45.859 1.00 32.56 100 GLY A O 1
ATOM 741 N N . THR A 1 101 ? -38.869 -25.842 45.973 1.00 35.88 101 THR A N 1
ATOM 742 C CA . THR A 1 101 ? -39.603 -24.587 45.692 1.00 35.88 101 THR A CA 1
ATOM 743 C C . THR A 1 101 ? -39.370 -23.602 46.864 1.00 35.88 101 THR A C 1
ATOM 745 O O . THR A 1 101 ? -39.422 -24.028 48.012 1.00 35.88 101 THR A O 1
ATOM 748 N N . THR A 1 102 ? -39.081 -22.295 46.750 1.00 34.75 102 THR A N 1
ATOM 749 C CA . THR A 1 102 ? -39.841 -21.186 46.133 1.00 34.75 102 THR A CA 1
ATOM 750 C C . THR A 1 102 ? -39.064 -19.857 46.304 1.00 34.75 102 THR A C 1
ATOM 752 O O . THR A 1 102 ? -38.357 -19.708 47.297 1.00 34.75 102 THR A O 1
ATOM 755 N N . ALA A 1 103 ? -39.372 -18.874 45.441 1.00 34.91 103 ALA A N 1
ATOM 756 C CA . ALA A 1 103 ? -39.321 -17.406 45.626 1.00 34.91 103 ALA A CA 1
ATOM 757 C C . ALA A 1 103 ? -38.191 -16.591 44.940 1.00 34.91 103 ALA A C 1
ATOM 759 O O . ALA A 1 103 ? -37.050 -16.564 45.380 1.00 34.91 103 ALA A O 1
ATOM 760 N N . THR A 1 104 ? -38.632 -15.824 43.927 1.00 34.84 104 THR A N 1
ATOM 761 C CA . THR A 1 104 ? -38.314 -14.400 43.669 1.00 34.84 104 THR A CA 1
ATOM 762 C C . THR A 1 104 ? -36.850 -14.080 43.339 1.00 34.84 104 THR A C 1
ATOM 764 O O . THR A 1 104 ? -35.986 -14.010 44.199 1.00 34.84 104 THR A O 1
ATOM 767 N N . THR A 1 105 ? -36.498 -13.800 42.087 1.00 34.84 105 THR A N 1
ATOM 768 C CA . THR A 1 105 ? -36.718 -12.493 41.446 1.00 34.84 105 THR A CA 1
ATOM 769 C C . THR A 1 105 ? -36.537 -12.688 39.944 1.00 34.84 105 THR A C 1
ATOM 771 O O . THR A 1 105 ? -35.523 -13.239 39.520 1.00 34.84 105 THR A O 1
ATOM 774 N N . ALA A 1 106 ? -37.503 -12.248 39.136 1.00 41.22 106 ALA A N 1
ATOM 775 C CA . ALA A 1 106 ? -37.264 -12.024 37.717 1.00 41.22 106 ALA A CA 1
ATOM 776 C C . ALA A 1 106 ? -36.240 -10.890 37.627 1.00 41.22 106 ALA A C 1
ATOM 778 O O . ALA A 1 106 ? -36.592 -9.720 37.750 1.00 41.22 106 ALA A O 1
ATOM 779 N N . GLY A 1 107 ? -34.962 -11.261 37.544 1.00 34.88 107 GLY A N 1
ATOM 780 C CA . GLY A 1 107 ? -33.889 -10.337 37.237 1.00 34.88 107 GLY A CA 1
ATOM 781 C C . GLY A 1 107 ? -34.189 -9.762 35.869 1.00 34.88 107 GLY A C 1
ATOM 782 O O . GLY A 1 107 ? -34.066 -10.453 34.858 1.00 34.88 107 GLY A O 1
ATOM 783 N N . GLU A 1 108 ? -34.653 -8.518 35.871 1.00 39.84 108 GLU A N 1
ATOM 784 C CA . GLU A 1 108 ? -34.576 -7.623 34.735 1.00 39.84 108 GLU A CA 1
ATOM 785 C C . GLU A 1 108 ? -33.191 -7.822 34.127 1.00 39.84 108 GLU A C 1
ATOM 787 O O . GLU A 1 108 ? -32.166 -7.546 34.752 1.00 39.84 108 GLU A O 1
ATOM 792 N N . THR A 1 109 ? -33.155 -8.439 32.946 1.00 38.47 109 THR A N 1
ATOM 793 C CA . THR A 1 109 ? -31.941 -8.484 32.145 1.00 38.47 109 THR A CA 1
ATOM 794 C C . THR A 1 109 ? -31.776 -7.066 31.638 1.00 38.47 109 THR A C 1
ATOM 796 O O . THR A 1 109 ? -32.175 -6.741 30.520 1.00 38.47 109 THR A O 1
ATOM 799 N N . THR A 1 110 ? -31.258 -6.198 32.507 1.00 37.09 110 THR A N 1
ATOM 800 C CA . THR A 1 110 ? -30.656 -4.939 32.114 1.00 37.09 110 THR A CA 1
ATOM 801 C C . THR A 1 110 ? -29.541 -5.348 31.180 1.00 37.09 110 THR A C 1
ATOM 803 O O . THR A 1 110 ? -28.460 -5.761 31.594 1.00 37.09 110 THR A O 1
ATOM 806 N N . THR A 1 111 ? -29.867 -5.349 29.893 1.00 38.12 111 THR A N 1
ATOM 807 C CA . THR A 1 111 ? -28.882 -5.415 28.833 1.00 38.12 111 THR A CA 1
ATOM 808 C C . THR A 1 111 ? -28.201 -4.070 28.930 1.00 38.12 111 THR A C 1
ATOM 810 O O . THR A 1 111 ? -28.655 -3.085 28.355 1.00 38.12 111 THR A O 1
ATOM 813 N N . THR A 1 112 ? -27.200 -3.984 29.802 1.0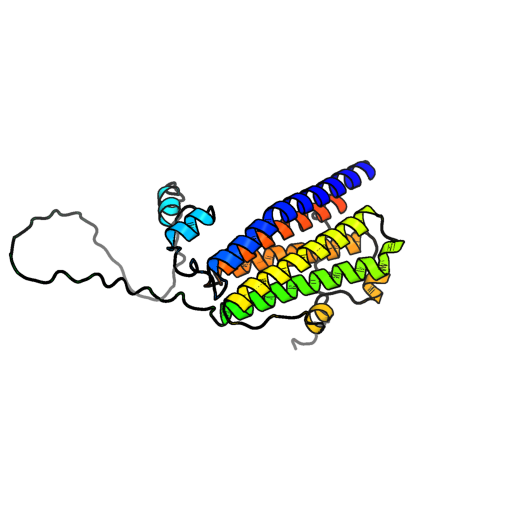0 36.06 112 THR A N 1
ATOM 814 C CA . THR A 1 112 ? -26.281 -2.864 29.816 1.00 36.06 112 THR A CA 1
ATOM 815 C C . THR A 1 112 ? -25.665 -2.900 28.433 1.00 36.06 112 THR A C 1
ATOM 817 O O . THR A 1 112 ? -24.881 -3.797 28.128 1.00 36.06 112 THR A O 1
ATOM 820 N N . THR A 1 113 ? -26.121 -2.009 27.557 1.00 43.03 113 THR A N 1
ATOM 821 C CA . THR A 1 113 ? -25.446 -1.719 26.302 1.00 43.03 113 THR A CA 1
ATOM 822 C C . THR A 1 113 ? -24.055 -1.270 26.710 1.00 43.03 113 THR A C 1
ATOM 824 O O . THR A 1 113 ? -23.862 -0.139 27.153 1.00 43.03 113 THR A O 1
ATOM 827 N N . GLU A 1 114 ? -23.114 -2.210 26.705 1.00 41.38 114 GLU A N 1
ATOM 828 C CA . GLU A 1 114 ? -21.705 -1.931 26.899 1.00 41.38 114 GLU A CA 1
ATOM 829 C C . GLU A 1 114 ? -21.357 -0.973 25.765 1.00 41.38 114 GLU A C 1
ATOM 831 O O . GLU A 1 114 ? -21.424 -1.343 24.590 1.00 41.38 114 GLU A O 1
ATOM 836 N N . ALA A 1 115 ? -21.155 0.303 26.112 1.00 49.31 115 ALA A N 1
ATOM 837 C CA . ALA A 1 115 ? -20.745 1.310 25.151 1.00 49.31 115 ALA A CA 1
ATOM 838 C C . ALA A 1 115 ? -19.561 0.726 24.382 1.00 49.31 115 ALA A C 1
ATOM 840 O O . ALA A 1 115 ? -18.644 0.189 25.009 1.00 49.31 115 ALA A O 1
ATOM 841 N N . ALA A 1 116 ? -19.624 0.760 23.048 1.00 56.69 116 ALA A N 1
ATOM 842 C CA . ALA A 1 116 ? -18.545 0.253 22.220 1.00 56.69 116 ALA A CA 1
ATOM 843 C C . ALA A 1 116 ? -17.240 0.880 22.723 1.00 56.69 116 ALA A C 1
ATOM 845 O O . ALA A 1 116 ? -17.087 2.101 22.688 1.00 56.69 116 ALA A O 1
ATOM 846 N N . ALA A 1 117 ? -16.357 0.056 23.292 1.00 62.66 117 ALA A N 1
ATOM 847 C CA . ALA A 1 117 ? -15.095 0.546 23.810 1.00 62.66 117 ALA A CA 1
ATOM 848 C C . ALA A 1 117 ? -14.340 1.186 22.641 1.00 62.66 117 ALA A C 1
ATOM 850 O O . ALA A 1 117 ? -14.198 0.565 21.584 1.00 62.66 117 ALA A O 1
ATOM 851 N N . GLY A 1 118 ? -13.922 2.440 22.826 1.00 66.06 118 GLY A N 1
ATOM 852 C CA . GLY A 1 118 ? -13.110 3.153 21.849 1.00 66.06 118 GLY A CA 1
ATOM 853 C C . GLY A 1 118 ? -11.777 2.438 21.578 1.00 66.06 118 GLY A C 1
ATOM 854 O O . GLY A 1 118 ? -11.447 1.456 22.251 1.00 66.06 118 GLY A O 1
ATOM 855 N N . PRO A 1 119 ? -10.997 2.922 20.600 1.00 76.19 119 PRO A N 1
ATOM 856 C CA . PRO A 1 119 ? -9.716 2.333 20.245 1.00 76.19 119 PRO A CA 1
ATOM 857 C C . PRO A 1 119 ? -8.801 2.307 21.468 1.00 76.19 119 PRO A C 1
ATOM 859 O O . PRO A 1 119 ? -8.688 3.283 22.213 1.00 76.19 119 PRO A O 1
ATOM 862 N N . THR A 1 120 ? -8.126 1.181 21.673 1.00 84.06 120 THR A N 1
ATOM 863 C CA . THR A 1 120 ? -7.039 1.101 22.651 1.00 84.06 120 THR A CA 1
ATOM 864 C C . THR A 1 120 ? -5.818 1.875 22.147 1.00 84.06 120 THR A C 1
ATOM 866 O O . THR A 1 120 ? -5.707 2.180 20.959 1.00 84.06 120 THR A O 1
ATOM 869 N N . ALA A 1 121 ? -4.860 2.165 23.030 1.00 80.62 121 ALA A N 1
ATOM 870 C CA . ALA A 1 121 ? -3.587 2.756 22.611 1.00 80.62 121 ALA A CA 1
ATOM 871 C C . ALA A 1 121 ? -2.853 1.877 21.577 1.00 80.62 121 ALA A C 1
ATOM 873 O O . ALA A 1 121 ? -2.263 2.405 20.636 1.00 80.62 121 ALA A O 1
ATOM 874 N N . ASP A 1 122 ? -2.958 0.551 21.709 1.00 83.81 122 ASP A N 1
ATOM 875 C CA . ASP A 1 122 ? -2.381 -0.407 20.764 1.00 83.81 122 ASP A CA 1
ATOM 876 C C . ASP A 1 122 ? -3.090 -0.354 19.400 1.00 83.81 122 ASP A C 1
ATOM 878 O O . ASP A 1 122 ? -2.424 -0.398 18.366 1.00 83.81 122 ASP A O 1
ATOM 882 N N . ASP A 1 123 ? -4.421 -0.185 19.372 1.00 84.62 123 ASP A N 1
ATOM 883 C CA . ASP A 1 123 ? -5.171 0.016 18.122 1.00 84.62 123 ASP A CA 1
ATOM 884 C C . ASP A 1 123 ? -4.703 1.272 17.385 1.00 84.62 123 ASP A C 1
ATOM 886 O O . ASP A 1 123 ? -4.447 1.222 16.181 1.00 84.62 123 ASP A O 1
ATOM 890 N N . VAL A 1 124 ? -4.567 2.390 18.107 1.00 85.69 124 VAL A N 1
ATOM 891 C CA . VAL A 1 124 ? -4.096 3.655 17.527 1.00 85.69 124 VAL A CA 1
ATOM 892 C C . VAL A 1 124 ? -2.661 3.514 17.029 1.00 85.69 124 VAL A C 1
ATOM 894 O O . VAL A 1 124 ? -2.364 3.939 15.914 1.00 85.69 124 VAL A O 1
ATOM 897 N N . GLY A 1 125 ? -1.777 2.885 17.809 1.00 85.31 125 GLY A N 1
ATOM 898 C CA . GLY A 1 125 ? -0.382 2.665 17.426 1.00 85.31 125 GLY A CA 1
ATOM 899 C C . GLY A 1 125 ? -0.239 1.809 16.166 1.00 85.31 125 GLY A C 1
ATOM 900 O O . GLY A 1 125 ? 0.475 2.189 15.238 1.00 85.31 125 GLY A O 1
ATOM 901 N N . LEU A 1 126 ? -0.963 0.689 16.089 1.00 89.75 126 LEU A N 1
ATOM 902 C CA . LEU A 1 126 ? -0.938 -0.203 14.925 1.00 89.75 126 LEU A CA 1
ATOM 903 C C . LEU A 1 126 ? -1.563 0.437 13.684 1.00 89.75 126 LEU A C 1
ATOM 905 O O . LEU A 1 126 ? -1.019 0.298 12.591 1.00 89.75 126 LEU A O 1
ATOM 909 N N . ALA A 1 127 ? -2.674 1.159 13.832 1.00 89.25 127 ALA A N 1
ATOM 910 C CA . ALA A 1 127 ? -3.286 1.882 12.720 1.00 89.25 127 ALA A CA 1
ATOM 911 C C . ALA A 1 127 ? -2.399 3.035 12.228 1.00 89.25 127 ALA A C 1
ATOM 913 O O . ALA A 1 127 ? -2.284 3.240 11.024 1.00 89.25 127 ALA A O 1
ATOM 914 N N . THR A 1 128 ? -1.718 3.740 13.136 1.00 88.50 128 THR A N 1
ATOM 915 C CA . THR A 1 128 ? -0.729 4.770 12.782 1.00 88.50 128 THR A CA 1
ATOM 916 C C . THR A 1 128 ? 0.404 4.162 11.963 1.00 88.50 128 THR A C 1
ATOM 918 O O . THR A 1 128 ? 0.721 4.676 10.895 1.00 88.50 128 THR A O 1
ATOM 921 N N . ALA A 1 129 ? 0.973 3.038 12.411 1.00 89.75 129 ALA A N 1
ATOM 922 C CA . ALA A 1 129 ? 2.009 2.334 11.658 1.00 89.75 129 ALA A CA 1
ATOM 923 C C . ALA A 1 129 ? 1.505 1.881 10.277 1.00 89.75 129 ALA A C 1
ATOM 925 O O . ALA A 1 129 ? 2.203 2.061 9.284 1.00 89.75 129 ALA A O 1
ATOM 926 N N . ALA A 1 130 ? 0.278 1.356 10.200 1.00 92.06 130 ALA A N 1
ATOM 927 C CA . ALA A 1 130 ? -0.337 0.966 8.937 1.00 92.06 130 ALA A CA 1
ATOM 928 C C . ALA A 1 130 ? -0.476 2.155 7.975 1.00 92.06 130 ALA A C 1
ATOM 930 O O . ALA A 1 130 ? -0.056 2.044 6.830 1.00 92.06 130 ALA A O 1
ATOM 931 N N . ILE A 1 131 ? -0.984 3.300 8.443 1.00 92.88 131 ILE A N 1
ATOM 932 C CA . ILE A 1 131 ? -1.121 4.521 7.633 1.00 92.88 131 ILE A CA 1
ATOM 933 C C . ILE A 1 131 ? 0.241 5.033 7.156 1.00 92.88 131 ILE A C 1
ATOM 935 O O . ILE A 1 131 ? 0.355 5.471 6.015 1.00 92.88 131 ILE A O 1
ATOM 939 N N . GLN A 1 132 ? 1.278 4.970 7.996 1.00 91.12 132 GLN A N 1
ATOM 940 C CA . GLN A 1 132 ? 2.617 5.386 7.577 1.00 91.12 132 GLN A CA 1
ATOM 941 C C . GLN A 1 132 ? 3.199 4.476 6.494 1.00 91.12 132 GLN A C 1
ATOM 943 O O . GLN A 1 132 ? 3.817 4.980 5.563 1.00 91.12 132 GLN A O 1
ATOM 948 N N . ILE A 1 133 ? 2.947 3.165 6.556 1.00 92.81 133 ILE A N 1
ATOM 949 C CA . ILE A 1 133 ? 3.325 2.237 5.478 1.00 92.81 133 ILE A CA 1
ATOM 950 C C . ILE A 1 133 ? 2.646 2.633 4.162 1.00 92.81 133 ILE A C 1
ATOM 952 O O . ILE A 1 133 ? 3.331 2.743 3.147 1.00 92.81 133 ILE A O 1
ATOM 956 N N . GLU A 1 134 ? 1.340 2.917 4.186 1.00 95.75 134 GLU A N 1
ATOM 957 C CA . GLU A 1 134 ? 0.603 3.352 2.991 1.00 95.75 134 GLU A CA 1
ATOM 958 C C . GLU A 1 134 ? 1.154 4.671 2.431 1.00 95.75 134 GLU A C 1
ATOM 960 O O . GLU A 1 134 ? 1.440 4.781 1.241 1.00 95.75 134 GLU A O 1
ATOM 965 N N . ASN A 1 135 ? 1.372 5.671 3.290 1.00 94.00 135 ASN A N 1
ATOM 966 C CA . ASN A 1 135 ? 1.915 6.967 2.879 1.00 94.00 135 ASN A CA 1
ATOM 967 C C . ASN A 1 135 ? 3.330 6.833 2.293 1.00 94.00 135 ASN A C 1
ATOM 969 O O . ASN A 1 135 ? 3.641 7.454 1.276 1.00 94.00 135 ASN A O 1
ATOM 973 N N . THR A 1 136 ? 4.181 5.990 2.882 1.00 91.00 136 THR A N 1
ATOM 974 C CA . THR A 1 136 ? 5.507 5.690 2.331 1.00 91.00 136 THR A CA 1
ATOM 975 C C . THR A 1 136 ? 5.420 4.995 0.980 1.00 91.00 136 THR A C 1
ATOM 977 O O . THR A 1 136 ? 6.223 5.302 0.100 1.00 91.00 136 THR A O 1
ATOM 980 N N . ALA A 1 137 ? 4.438 4.121 0.759 1.00 93.88 137 ALA A N 1
ATOM 981 C CA . ALA A 1 137 ? 4.230 3.511 -0.548 1.00 93.88 137 ALA A CA 1
ATOM 982 C C . ALA A 1 137 ? 3.760 4.514 -1.608 1.00 93.88 137 ALA A C 1
ATOM 984 O O . ALA A 1 137 ? 4.304 4.525 -2.717 1.00 93.88 137 ALA A O 1
ATOM 985 N N . VAL A 1 138 ? 2.859 5.4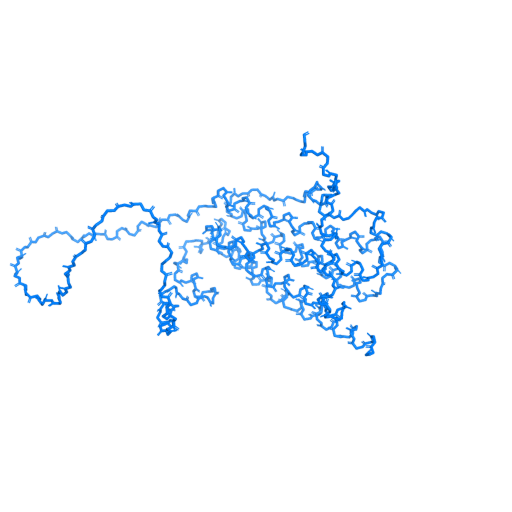40 -1.257 1.00 94.94 138 VAL A N 1
ATOM 986 C CA . VAL A 1 138 ? 2.504 6.581 -2.123 1.00 94.94 138 VAL A CA 1
ATOM 987 C C . VAL A 1 138 ? 3.752 7.381 -2.502 1.00 94.94 138 VAL A C 1
ATOM 989 O O . VAL A 1 138 ? 3.975 7.657 -3.686 1.00 94.94 138 VAL A O 1
ATOM 992 N N . ALA A 1 139 ? 4.588 7.727 -1.518 1.00 91.25 139 ALA A N 1
ATOM 993 C CA . ALA A 1 139 ? 5.814 8.487 -1.741 1.00 91.25 139 ALA A CA 1
ATOM 994 C C . ALA A 1 139 ? 6.798 7.733 -2.651 1.00 91.25 139 ALA A C 1
ATOM 996 O O . ALA A 1 139 ? 7.322 8.312 -3.605 1.00 91.25 139 ALA A O 1
ATOM 997 N N . ALA A 1 140 ? 6.999 6.434 -2.415 1.00 90.75 140 ALA A N 1
ATOM 998 C CA . ALA A 1 140 ? 7.894 5.583 -3.194 1.00 90.75 140 ALA A CA 1
ATOM 999 C C . ALA A 1 140 ? 7.493 5.515 -4.670 1.00 90.75 140 ALA A C 1
ATOM 1001 O O . ALA A 1 140 ? 8.304 5.791 -5.559 1.00 90.75 140 ALA A O 1
ATOM 1002 N N . TYR A 1 141 ? 6.228 5.190 -4.942 1.00 94.12 141 TYR A N 1
ATOM 1003 C CA . TYR A 1 141 ? 5.735 5.090 -6.311 1.00 94.12 141 TYR A CA 1
ATOM 1004 C C . TYR A 1 141 ? 5.740 6.438 -7.025 1.00 94.12 141 TYR A C 1
ATOM 1006 O O . TYR A 1 141 ? 6.130 6.513 -8.193 1.00 94.12 141 TYR A O 1
ATOM 1014 N N . THR A 1 142 ? 5.387 7.514 -6.320 1.00 91.06 142 THR A N 1
ATOM 1015 C CA . THR A 1 142 ? 5.438 8.875 -6.868 1.00 91.06 142 THR A CA 1
ATOM 1016 C C . THR A 1 142 ? 6.869 9.281 -7.215 1.00 91.06 142 THR A C 1
ATOM 1018 O O . THR A 1 142 ? 7.102 9.850 -8.286 1.00 91.06 142 THR A O 1
ATOM 1021 N N . ALA A 1 143 ? 7.842 8.956 -6.358 1.00 88.75 143 ALA A N 1
ATOM 1022 C CA . ALA A 1 143 ? 9.253 9.230 -6.605 1.00 88.75 143 ALA A CA 1
ATOM 1023 C C . ALA A 1 143 ? 9.758 8.476 -7.841 1.00 88.75 143 ALA A C 1
ATOM 1025 O O . ALA A 1 143 ? 10.322 9.095 -8.741 1.00 88.75 143 ALA A O 1
ATOM 1026 N N . VAL A 1 144 ? 9.491 7.170 -7.947 1.00 87.81 144 VAL A N 1
ATOM 1027 C CA . VAL A 1 144 ? 9.883 6.368 -9.121 1.00 87.81 144 VAL A CA 1
ATOM 1028 C C . VAL A 1 144 ? 9.240 6.908 -10.401 1.00 87.81 144 VAL A C 1
ATOM 1030 O O . VAL A 1 144 ? 9.936 7.106 -11.398 1.00 87.81 144 VAL A O 1
ATOM 1033 N N . ALA A 1 145 ? 7.938 7.203 -10.381 1.00 88.69 145 ALA A N 1
ATOM 1034 C CA . ALA A 1 145 ? 7.236 7.753 -11.540 1.00 88.69 145 ALA A CA 1
ATOM 1035 C C . ALA A 1 145 ? 7.800 9.121 -11.965 1.00 88.69 145 ALA A C 1
ATOM 1037 O O . ALA A 1 145 ? 7.967 9.374 -13.158 1.00 88.69 145 ALA A O 1
ATOM 1038 N N . THR A 1 146 ? 8.152 9.979 -11.004 1.00 88.38 146 THR A N 1
ATOM 1039 C CA . THR A 1 146 ? 8.688 11.324 -11.266 1.00 88.38 146 THR A CA 1
ATOM 1040 C C . THR A 1 146 ? 10.128 11.286 -11.773 1.00 88.38 146 THR A C 1
ATOM 1042 O O . THR A 1 146 ? 10.455 11.952 -12.753 1.00 88.38 146 THR A O 1
ATOM 1045 N N . LEU A 1 147 ? 10.991 10.504 -11.122 1.00 87.62 147 LEU A N 1
ATOM 1046 C CA . LEU A 1 147 ? 12.427 10.460 -11.409 1.00 87.62 147 LEU A CA 1
ATOM 1047 C C . LEU A 1 147 ? 12.743 9.629 -12.653 1.00 87.62 147 LEU A C 1
ATOM 1049 O O . LEU A 1 147 ? 13.664 9.958 -13.395 1.00 87.62 147 LEU A O 1
ATOM 1053 N N . ARG A 1 148 ? 11.997 8.540 -12.877 1.00 88.56 148 ARG A N 1
ATOM 1054 C CA . ARG A 1 148 ? 12.320 7.516 -13.886 1.00 88.56 148 ARG A CA 1
ATOM 1055 C C . ARG A 1 148 ? 11.241 7.308 -14.936 1.00 88.56 148 ARG A C 1
ATOM 1057 O O . ARG A 1 148 ? 11.476 6.563 -15.884 1.00 88.56 148 ARG A O 1
ATOM 1064 N N . GLY A 1 149 ? 10.077 7.949 -14.823 1.00 86.75 149 GLY A N 1
ATOM 1065 C CA . GLY A 1 149 ? 8.926 7.667 -15.689 1.00 86.75 149 GLY A CA 1
ATOM 1066 C C . GLY A 1 149 ? 9.212 7.764 -17.192 1.00 86.75 149 GLY A C 1
ATOM 1067 O O . GLY A 1 149 ? 8.643 7.004 -17.966 1.00 86.75 149 GLY A O 1
ATOM 1068 N N . ALA A 1 150 ? 10.133 8.639 -17.612 1.00 88.44 150 ALA A N 1
ATOM 1069 C CA . ALA A 1 150 ? 10.533 8.773 -19.016 1.00 88.44 150 ALA A CA 1
ATOM 1070 C C . ALA A 1 150 ? 11.384 7.599 -19.548 1.00 88.44 150 ALA A C 1
ATOM 1072 O O . ALA A 1 150 ? 11.444 7.382 -20.757 1.00 88.44 150 ALA A O 1
ATOM 1073 N N . GLU A 1 151 ? 12.057 6.865 -18.662 1.00 89.00 151 GLU A N 1
ATOM 1074 C CA . GLU A 1 151 ? 12.937 5.736 -18.991 1.00 89.00 151 GLU A CA 1
ATOM 1075 C C . GLU A 1 151 ? 12.231 4.385 -18.836 1.00 89.00 151 GLU A C 1
ATOM 1077 O O . GLU A 1 151 ? 12.613 3.393 -19.462 1.00 89.00 151 GLU A O 1
ATOM 1082 N N . LEU A 1 152 ? 11.202 4.337 -17.990 1.00 89.31 152 LEU A N 1
ATOM 1083 C CA . LEU A 1 152 ? 10.413 3.143 -17.741 1.00 89.31 152 LEU A CA 1
ATOM 1084 C C . LEU A 1 152 ? 9.432 2.883 -18.882 1.00 89.31 152 LEU A C 1
ATOM 1086 O O . LEU A 1 152 ? 8.918 3.788 -19.537 1.00 89.31 152 LEU A O 1
ATOM 1090 N N . SER A 1 153 ? 9.132 1.605 -19.112 1.00 90.38 153 SER A N 1
ATOM 1091 C CA . SER A 1 153 ? 8.091 1.264 -20.077 1.00 90.38 153 SER A CA 1
ATOM 1092 C C . SER A 1 153 ? 6.715 1.738 -19.580 1.00 90.38 153 SER A C 1
ATOM 1094 O O . SER A 1 153 ? 6.483 1.673 -18.368 1.00 90.38 153 SER A O 1
ATOM 1096 N N . PRO A 1 154 ? 5.783 2.132 -20.473 1.00 90.88 154 PRO A N 1
ATOM 1097 C CA . PRO A 1 154 ? 4.490 2.707 -20.081 1.00 90.88 154 PRO A CA 1
ATOM 1098 C C . PRO A 1 154 ? 3.706 1.867 -19.068 1.00 90.88 154 PRO A C 1
ATOM 1100 O O . PRO A 1 154 ? 3.078 2.403 -18.170 1.00 90.88 154 PRO A O 1
ATOM 1103 N N . GLU A 1 155 ? 3.818 0.548 -19.171 1.00 90.94 155 GLU A N 1
ATOM 1104 C CA . GLU A 1 155 ? 3.110 -0.419 -18.324 1.00 90.94 155 GLU A CA 1
ATOM 1105 C C . GLU A 1 155 ? 3.620 -0.410 -16.876 1.00 90.94 155 GLU A C 1
ATOM 1107 O O . GLU A 1 155 ? 2.854 -0.645 -15.950 1.00 90.94 155 GLU A O 1
ATOM 1112 N N . ILE A 1 156 ? 4.912 -0.135 -16.669 1.00 92.12 156 ILE A N 1
ATOM 1113 C CA . ILE A 1 156 ? 5.495 -0.010 -15.324 1.00 92.12 156 ILE A CA 1
ATOM 1114 C C . ILE A 1 156 ? 5.062 1.315 -14.700 1.00 92.12 156 ILE A C 1
ATOM 1116 O O . ILE A 1 156 ? 4.739 1.353 -13.517 1.00 92.12 156 ILE A O 1
ATOM 1120 N N . VAL A 1 157 ? 5.024 2.386 -15.499 1.00 93.38 157 VAL A N 1
ATOM 1121 C CA . VAL A 1 157 ? 4.527 3.693 -15.049 1.00 93.38 157 VAL A CA 1
ATOM 1122 C C . VAL A 1 157 ? 3.048 3.596 -14.674 1.00 93.38 157 VAL A C 1
ATOM 1124 O O . VAL A 1 157 ? 2.671 4.041 -13.598 1.00 93.38 157 VAL A O 1
ATOM 1127 N N . GLU A 1 158 ? 2.228 2.948 -15.507 1.00 93.69 158 GLU A N 1
ATOM 1128 C CA . GLU A 1 158 ? 0.810 2.689 -15.229 1.00 93.69 158 GLU A CA 1
ATOM 1129 C C . GLU A 1 158 ? 0.623 1.906 -13.924 1.00 93.69 158 GLU A C 1
ATOM 1131 O O . GLU A 1 158 ? -0.185 2.307 -13.088 1.00 93.69 158 GLU A O 1
ATOM 1136 N N . ALA A 1 159 ? 1.389 0.830 -13.717 1.00 94.62 159 ALA A N 1
ATOM 1137 C CA . ALA A 1 159 ? 1.335 0.049 -12.484 1.00 94.62 159 ALA A CA 1
ATOM 1138 C C . ALA A 1 159 ? 1.717 0.881 -11.252 1.00 94.62 159 ALA A C 1
ATOM 1140 O O . ALA A 1 159 ? 0.984 0.876 -10.267 1.00 94.62 159 ALA A O 1
ATOM 1141 N N . ALA A 1 160 ? 2.817 1.638 -11.325 1.00 94.00 160 ALA A N 1
ATOM 1142 C CA . ALA A 1 160 ? 3.272 2.496 -10.235 1.00 94.00 160 ALA A CA 1
ATOM 1143 C C . ALA A 1 160 ? 2.230 3.566 -9.874 1.00 94.00 160 ALA A C 1
ATOM 1145 O O . ALA A 1 160 ? 1.922 3.748 -8.701 1.00 94.00 160 ALA A O 1
ATOM 1146 N N . THR A 1 161 ? 1.647 4.244 -10.866 1.00 95.31 161 THR A N 1
ATOM 1147 C CA . THR A 1 161 ? 0.583 5.232 -10.627 1.00 95.31 161 THR A CA 1
ATOM 1148 C C . THR A 1 161 ? -0.671 4.581 -10.046 1.00 95.31 161 THR A C 1
ATOM 1150 O O . THR A 1 161 ? -1.226 5.089 -9.079 1.00 95.31 161 THR A O 1
ATOM 1153 N N . THR A 1 162 ? -1.084 3.430 -10.580 1.00 96.88 162 THR A N 1
ATOM 1154 C CA . THR A 1 162 ? -2.264 2.698 -10.092 1.00 96.88 162 THR A CA 1
ATOM 1155 C C . THR A 1 162 ? -2.101 2.279 -8.632 1.00 96.88 162 THR A C 1
ATOM 1157 O O . THR A 1 162 ? -3.006 2.475 -7.825 1.00 96.88 162 THR A O 1
ATOM 1160 N N . PHE A 1 163 ? -0.946 1.720 -8.264 1.00 97.50 163 PHE A N 1
ATOM 1161 C CA . PHE A 1 163 ? -0.708 1.277 -6.891 1.00 97.50 163 PHE A CA 1
ATOM 1162 C C . PHE A 1 163 ? -0.489 2.455 -5.938 1.00 97.50 163 PHE A C 1
ATOM 1164 O O . PHE A 1 163 ? -0.995 2.410 -4.821 1.00 97.50 163 PHE A O 1
ATOM 1171 N N . ALA A 1 164 ? 0.119 3.563 -6.383 1.00 96.94 164 ALA A N 1
ATOM 1172 C CA . ALA A 1 164 ? 0.122 4.810 -5.610 1.00 96.94 164 ALA A CA 1
ATOM 1173 C C . ALA A 1 164 ? -1.305 5.279 -5.275 1.00 96.94 164 ALA A C 1
ATOM 1175 O O . ALA A 1 164 ? -1.588 5.630 -4.129 1.00 96.94 164 ALA A O 1
ATOM 1176 N N . ASP A 1 165 ? -2.223 5.236 -6.245 1.00 97.62 165 ASP A N 1
ATOM 1177 C CA . ASP A 1 165 ? -3.625 5.599 -6.023 1.00 97.62 165 ASP A CA 1
ATOM 1178 C C . ASP A 1 165 ? -4.321 4.640 -5.044 1.00 97.62 165 ASP A C 1
ATOM 1180 O O . ASP A 1 165 ? -5.132 5.080 -4.226 1.00 97.62 165 ASP A O 1
ATOM 1184 N N . HIS A 1 166 ? -4.009 3.340 -5.092 1.00 97.94 166 HIS A N 1
ATOM 1185 C CA . HIS A 1 166 ? -4.530 2.362 -4.132 1.00 97.94 166 HIS A CA 1
ATOM 1186 C C . HIS A 1 166 ? -4.046 2.654 -2.710 1.00 97.94 166 HIS A C 1
ATOM 1188 O O . HIS A 1 166 ? -4.874 2.799 -1.812 1.00 97.94 166 HIS A O 1
ATOM 1194 N N . HIS A 1 167 ? -2.740 2.840 -2.509 1.00 97.75 167 HIS A N 1
ATOM 1195 C CA . HIS A 1 167 ? -2.185 3.169 -1.194 1.00 97.75 167 HIS A CA 1
ATOM 1196 C C . HIS A 1 167 ? -2.765 4.472 -0.631 1.00 97.75 167 HIS A C 1
ATOM 1198 O O . HIS A 1 167 ? -3.115 4.545 0.546 1.00 97.75 167 HIS A O 1
ATOM 1204 N N . ALA A 1 168 ? -2.968 5.494 -1.468 1.00 96.62 168 ALA A N 1
ATOM 1205 C CA . ALA A 1 168 ? -3.613 6.733 -1.036 1.00 96.62 168 ALA A CA 1
ATOM 1206 C C . ALA A 1 168 ? -5.055 6.492 -0.548 1.00 96.62 168 ALA A C 1
ATOM 1208 O O . ALA A 1 168 ? -5.475 7.038 0.476 1.00 96.62 168 ALA A O 1
ATOM 1209 N N . GLN A 1 169 ? -5.808 5.637 -1.246 1.00 96.50 169 GLN A N 1
ATOM 1210 C CA . GLN A 1 169 ? -7.157 5.236 -0.841 1.00 96.50 169 GLN A CA 1
ATOM 1211 C C . GLN A 1 169 ? -7.149 4.423 0.463 1.00 96.50 169 GLN A C 1
ATOM 1213 O O . GLN A 1 169 ? -8.008 4.639 1.322 1.00 96.50 169 GLN A O 1
ATOM 1218 N N . HIS A 1 170 ? -6.178 3.526 0.645 1.00 96.31 170 HIS A N 1
ATOM 1219 C CA . HIS A 1 170 ? -6.007 2.749 1.873 1.00 96.31 170 HIS A CA 1
ATOM 1220 C C . HIS A 1 170 ? -5.675 3.654 3.068 1.00 96.31 170 HIS A C 1
ATOM 1222 O O . HIS A 1 170 ? -6.359 3.592 4.094 1.00 96.31 170 HIS A O 1
ATOM 1228 N N . ALA A 1 171 ? -4.701 4.558 2.916 1.00 94.94 171 ALA A N 1
ATOM 1229 C CA . ALA A 1 171 ? -4.326 5.545 3.929 1.00 94.94 171 ALA A CA 1
ATOM 1230 C C . ALA A 1 171 ? -5.516 6.422 4.334 1.00 94.94 171 ALA A C 1
ATOM 1232 O O . ALA A 1 171 ? -5.755 6.655 5.523 1.00 94.94 171 ALA A O 1
ATOM 1233 N N . GLN A 1 172 ? -6.292 6.893 3.353 1.00 93.44 172 GLN A N 1
ATOM 1234 C CA . GLN A 1 172 ? -7.493 7.687 3.598 1.00 93.44 172 GLN A CA 1
ATOM 1235 C C . GLN A 1 172 ? -8.534 6.893 4.389 1.00 93.44 172 GLN A C 1
ATOM 1237 O O . GLN A 1 172 ? -9.095 7.405 5.359 1.00 93.44 172 GLN A O 1
ATOM 1242 N N . ALA A 1 173 ? -8.792 5.646 4.000 1.00 91.31 173 ALA A N 1
ATOM 1243 C CA . ALA A 1 173 ? -9.787 4.818 4.660 1.00 91.31 173 ALA A CA 1
ATOM 1244 C C . ALA A 1 173 ? -9.377 4.457 6.096 1.00 91.31 173 ALA A C 1
ATOM 1246 O O . ALA A 1 173 ? -10.198 4.555 7.005 1.00 91.31 173 ALA A O 1
ATOM 1247 N N . LEU A 1 174 ? -8.106 4.123 6.340 1.00 91.50 174 LEU A N 1
ATOM 1248 C CA . LEU A 1 174 ? -7.583 3.891 7.691 1.00 91.50 174 LEU A CA 1
ATOM 1249 C C . LEU A 1 174 ? -7.684 5.147 8.568 1.00 91.50 174 LEU A C 1
ATOM 1251 O O . LEU A 1 174 ? -8.122 5.060 9.717 1.00 91.50 174 LEU A O 1
ATOM 1255 N N . ASN A 1 175 ? -7.357 6.321 8.020 1.00 90.38 175 ASN A N 1
ATOM 1256 C CA . ASN A 1 175 ? -7.551 7.599 8.705 1.00 90.38 175 ASN A CA 1
ATOM 1257 C C . ASN A 1 175 ? -9.025 7.866 9.029 1.00 90.38 175 ASN A C 1
ATOM 1259 O O . ASN A 1 175 ? -9.339 8.338 10.122 1.00 90.38 175 ASN A O 1
ATOM 1263 N N . ALA A 1 176 ? -9.949 7.526 8.128 1.00 87.12 176 ALA A N 1
ATOM 1264 C CA . ALA A 1 176 ? -11.381 7.622 8.401 1.00 87.12 176 ALA A CA 1
ATOM 1265 C C . ALA A 1 176 ? -11.797 6.704 9.567 1.00 87.12 176 ALA A C 1
ATOM 1267 O O . ALA A 1 176 ? -12.569 7.120 10.431 1.00 87.12 176 ALA A O 1
ATOM 1268 N N . VAL A 1 177 ? -11.242 5.487 9.666 1.00 83.94 177 VAL A N 1
ATOM 1269 C CA . VAL A 1 177 ? -11.488 4.613 10.830 1.00 83.94 177 VAL A CA 1
ATOM 1270 C C . VAL A 1 177 ? -10.964 5.240 12.117 1.00 83.94 177 VAL A C 1
ATOM 1272 O O . VAL A 1 177 ? -11.689 5.273 13.105 1.00 83.94 177 VAL A O 1
ATOM 1275 N N . LEU A 1 178 ? -9.737 5.760 12.124 1.00 82.81 178 LEU A N 1
ATOM 1276 C CA . LEU A 1 178 ? -9.154 6.375 13.319 1.00 82.81 178 LEU A CA 1
ATOM 1277 C C . LEU A 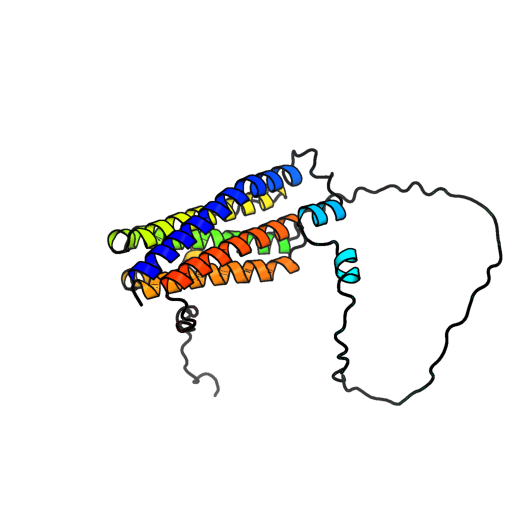1 178 ? -9.935 7.605 13.788 1.00 82.81 178 LEU A C 1
ATOM 1279 O O . LEU A 1 178 ? -10.311 7.692 14.957 1.00 82.81 178 LEU A O 1
ATOM 1283 N N . THR A 1 179 ? -10.222 8.522 12.869 1.00 84.50 179 THR A N 1
ATOM 1284 C CA . THR A 1 179 ? -10.907 9.786 13.177 1.00 84.50 179 THR A CA 1
ATOM 1285 C C . THR A 1 179 ? -12.334 9.584 13.647 1.00 84.50 179 THR A C 1
ATOM 1287 O O . THR A 1 179 ? -12.761 10.186 14.631 1.00 84.50 179 THR A O 1
ATOM 1290 N N . SER A 1 180 ? -13.056 8.661 13.017 1.00 78.69 180 SER A N 1
ATOM 1291 C CA . SER A 1 180 ? -14.406 8.281 13.438 1.00 78.69 180 SER A CA 1
ATOM 1292 C C . SER A 1 180 ? -14.442 7.642 14.837 1.00 78.69 180 SER A C 1
ATOM 1294 O O . SER A 1 180 ? -15.451 7.707 15.533 1.00 78.69 180 SER A O 1
ATOM 1296 N N . ASN A 1 181 ? -13.301 7.127 15.302 1.00 71.62 181 ASN A N 1
ATOM 1297 C CA . ASN A 1 181 ? -13.097 6.561 16.632 1.00 71.62 181 ASN A CA 1
ATOM 1298 C C . ASN A 1 181 ? -12.397 7.530 17.614 1.00 71.62 181 ASN A C 1
ATOM 1300 O O . ASN A 1 181 ? -11.940 7.109 18.678 1.00 71.62 181 ASN A O 1
ATOM 1304 N N . GLY A 1 182 ? -12.339 8.827 17.286 1.00 74.31 182 GLY A N 1
ATOM 1305 C CA . GLY A 1 182 ? -11.883 9.893 18.185 1.00 74.31 182 GLY A CA 1
ATOM 1306 C C . GLY A 1 182 ? -10.372 10.143 18.210 1.00 74.31 182 GLY A C 1
ATOM 1307 O O . GLY A 1 182 ? -9.909 10.867 19.089 1.00 74.31 182 GLY A O 1
ATOM 1308 N N . ALA A 1 183 ? -9.609 9.559 17.283 1.00 79.38 183 ALA A N 1
ATOM 1309 C CA . ALA A 1 183 ? -8.192 9.872 17.089 1.00 79.38 183 ALA A CA 1
ATOM 1310 C C . ALA A 1 183 ? -7.990 10.984 16.039 1.00 79.38 183 ALA A C 1
ATOM 1312 O O . ALA A 1 183 ? -8.890 11.293 15.264 1.00 79.38 183 ALA A O 1
ATOM 1313 N N . ASP A 1 184 ? -6.801 11.582 15.992 1.00 83.00 184 ASP A N 1
ATOM 1314 C CA . ASP A 1 184 ? -6.450 12.554 14.951 1.00 83.00 184 ASP A CA 1
ATOM 1315 C C . ASP A 1 184 ? -6.059 11.861 13.634 1.00 83.00 184 ASP A C 1
ATOM 1317 O O . ASP A 1 184 ? -5.613 10.710 13.620 1.00 83.00 184 ASP A O 1
ATOM 1321 N N . THR A 1 185 ? -6.190 12.581 12.515 1.00 86.38 185 THR A N 1
ATOM 1322 C CA . THR A 1 185 ? -5.646 12.144 11.222 1.00 86.38 185 THR A CA 1
ATOM 1323 C C . THR A 1 185 ? -4.125 12.058 11.295 1.00 86.38 185 THR A C 1
ATOM 1325 O O . THR A 1 185 ? -3.455 12.980 11.760 1.00 86.38 185 THR A O 1
ATOM 1328 N N . ILE A 1 186 ? -3.577 10.981 10.749 1.00 85.94 186 ILE A N 1
ATOM 1329 C CA . ILE A 1 186 ? -2.149 10.738 10.617 1.00 85.94 186 ILE A CA 1
ATOM 1330 C C . ILE A 1 186 ? -1.688 11.212 9.224 1.00 85.94 186 ILE A C 1
ATOM 1332 O O . ILE A 1 186 ? -2.090 10.613 8.218 1.00 85.94 186 ILE A O 1
ATOM 1336 N N . PRO A 1 187 ? -0.875 12.284 9.134 1.00 83.94 187 PRO A N 1
ATOM 1337 C CA . PRO A 1 187 ? -0.289 12.733 7.873 1.00 83.94 187 PRO A CA 1
ATOM 1338 C C . PRO A 1 187 ? 0.883 11.832 7.455 1.00 83.94 187 PRO A C 1
ATOM 1340 O O . PRO A 1 187 ? 1.340 10.991 8.228 1.00 83.94 187 PRO A O 1
ATOM 1343 N N . GLU A 1 188 ? 1.408 12.043 6.249 1.00 79.50 188 GLU A N 1
ATOM 1344 C CA . GLU A 1 188 ? 2.684 11.451 5.837 1.00 79.50 188 GLU A CA 1
ATOM 1345 C C . GLU A 1 188 ? 3.819 11.862 6.793 1.00 79.50 188 GLU A C 1
ATOM 1347 O O . GLU A 1 188 ? 4.002 13.048 7.083 1.00 79.50 188 GLU A O 1
ATOM 1352 N N . ASP A 1 189 ? 4.601 10.883 7.252 1.00 80.44 189 ASP A N 1
ATOM 1353 C CA . ASP A 1 189 ? 5.863 11.095 7.956 1.00 80.44 189 ASP A CA 1
ATOM 1354 C C . ASP A 1 189 ? 7.048 10.978 6.986 1.00 80.44 189 ASP A C 1
ATOM 1356 O O . ASP A 1 189 ? 7.454 9.890 6.570 1.00 80.44 189 ASP A O 1
ATOM 1360 N N . GLN A 1 190 ? 7.649 12.124 6.659 1.00 69.12 190 GLN A N 1
ATOM 1361 C CA . GLN A 1 190 ? 8.816 12.187 5.777 1.00 69.12 190 GLN A CA 1
ATOM 1362 C C . GLN A 1 190 ? 10.031 11.430 6.330 1.00 69.12 190 GLN A C 1
ATOM 1364 O O . GLN A 1 190 ? 10.846 10.943 5.545 1.00 69.12 190 GLN A O 1
ATOM 1369 N N . LEU A 1 191 ? 10.176 11.311 7.656 1.00 69.50 191 LEU A N 1
ATOM 1370 C CA . LEU A 1 191 ? 11.280 10.563 8.257 1.00 69.50 191 LEU A CA 1
ATOM 1371 C C . LEU A 1 191 ? 11.096 9.062 8.036 1.00 69.50 191 LEU A C 1
ATOM 1373 O O . LEU A 1 191 ? 12.062 8.380 7.699 1.00 69.50 191 LEU A O 1
ATOM 1377 N N . PHE A 1 192 ? 9.869 8.561 8.187 1.00 73.38 192 PHE A N 1
ATOM 1378 C CA . PHE A 1 192 ? 9.548 7.155 7.949 1.00 73.38 192 PHE A CA 1
ATOM 1379 C C . PHE A 1 192 ? 9.794 6.763 6.484 1.00 73.38 192 PHE A C 1
ATOM 1381 O O . PHE A 1 192 ? 10.434 5.743 6.213 1.00 73.38 192 PHE A O 1
ATOM 1388 N N . SER A 1 193 ? 9.409 7.629 5.542 1.00 74.25 193 SER A N 1
ATOM 1389 C CA . SER A 1 193 ? 9.740 7.456 4.123 1.00 74.25 193 SER A CA 1
ATOM 1390 C C . SER A 1 193 ? 11.256 7.466 3.882 1.00 74.25 193 SER A C 1
ATOM 1392 O O . SER A 1 193 ? 11.771 6.594 3.186 1.00 74.25 193 SER A O 1
ATOM 1394 N N . ALA A 1 194 ? 12.000 8.388 4.501 1.00 65.31 194 ALA A N 1
ATOM 1395 C CA . ALA A 1 194 ? 13.447 8.515 4.300 1.00 65.31 194 ALA A CA 1
ATOM 1396 C C . ALA A 1 194 ? 14.275 7.326 4.824 1.00 65.31 194 ALA A C 1
ATOM 1398 O O . ALA A 1 194 ? 15.351 7.066 4.293 1.00 65.31 194 ALA A O 1
ATOM 1399 N N . ILE A 1 195 ? 13.811 6.614 5.858 1.00 70.62 195 ILE A N 1
ATOM 1400 C CA . ILE A 1 195 ? 14.514 5.429 6.392 1.00 70.62 195 ILE A CA 1
ATOM 1401 C C . ILE A 1 195 ? 14.123 4.124 5.690 1.00 70.62 195 ILE A C 1
ATOM 1403 O O . ILE A 1 195 ? 14.845 3.136 5.799 1.00 70.62 195 ILE A O 1
ATOM 1407 N N . THR A 1 196 ? 12.975 4.107 5.013 1.00 74.69 196 THR A N 1
ATOM 1408 C CA . THR A 1 196 ? 12.416 2.899 4.390 1.00 74.69 196 THR A CA 1
ATOM 1409 C C . THR A 1 196 ? 12.748 2.824 2.902 1.00 74.69 196 THR A C 1
ATOM 1411 O O . THR A 1 196 ? 12.840 1.732 2.343 1.00 74.69 196 THR A O 1
ATOM 1414 N N . LEU A 1 197 ? 12.927 3.973 2.247 1.00 80.19 197 LEU A N 1
ATOM 1415 C CA . LEU A 1 197 ? 13.135 4.052 0.806 1.00 80.19 197 LEU A CA 1
ATOM 1416 C C . LEU A 1 197 ? 14.614 4.242 0.448 1.00 80.19 197 LEU A C 1
ATOM 1418 O O . LEU A 1 197 ? 15.335 4.941 1.162 1.00 80.19 197 LEU A O 1
ATOM 1422 N N . PRO A 1 198 ? 15.074 3.670 -0.682 1.00 84.25 198 PRO A N 1
ATOM 1423 C CA . PRO A 1 198 ? 16.370 4.023 -1.245 1.00 84.25 198 PRO A CA 1
ATOM 1424 C C . PRO A 1 198 ? 16.450 5.526 -1.527 1.00 84.25 198 PRO A C 1
ATOM 1426 O O . PRO A 1 198 ? 15.450 6.149 -1.893 1.00 84.25 198 PRO A O 1
ATOM 1429 N N . ASP A 1 199 ? 17.647 6.102 -1.401 1.00 87.38 199 ASP A N 1
ATOM 1430 C CA . ASP A 1 199 ? 17.847 7.505 -1.752 1.00 87.38 199 ASP A CA 1
ATOM 1431 C C . ASP A 1 199 ? 17.663 7.760 -3.262 1.00 87.38 199 ASP A C 1
ATOM 1433 O O . ASP A 1 199 ? 17.657 6.848 -4.096 1.00 87.38 199 ASP A O 1
ATOM 1437 N N . GLU A 1 200 ? 17.497 9.033 -3.626 1.00 88.38 200 GLU A N 1
ATOM 1438 C CA . GLU A 1 200 ? 17.269 9.445 -5.014 1.00 88.38 200 GLU A CA 1
ATOM 1439 C C . GLU A 1 200 ? 18.381 8.964 -5.960 1.00 88.38 200 GLU A C 1
ATOM 1441 O O . GLU A 1 200 ? 18.098 8.528 -7.077 1.00 88.38 200 GLU A O 1
ATOM 1446 N N . ALA A 1 201 ? 19.642 8.990 -5.520 1.00 89.69 201 ALA A N 1
ATOM 1447 C CA . ALA A 1 201 ? 20.769 8.564 -6.343 1.00 89.69 201 ALA A CA 1
ATOM 1448 C C . ALA A 1 201 ? 20.722 7.054 -6.621 1.00 89.69 201 ALA A C 1
ATOM 1450 O O . ALA A 1 201 ? 20.963 6.629 -7.755 1.00 89.69 201 ALA A O 1
ATOM 1451 N N . ALA A 1 202 ? 20.357 6.250 -5.622 1.00 89.50 202 ALA A N 1
ATOM 1452 C CA . ALA A 1 202 ? 20.150 4.815 -5.759 1.00 89.50 202 ALA A CA 1
ATOM 1453 C C . ALA A 1 202 ? 18.978 4.506 -6.704 1.00 89.50 202 ALA A C 1
ATOM 1455 O O . ALA A 1 202 ? 19.118 3.668 -7.597 1.00 89.50 202 ALA A O 1
ATOM 1456 N N . LEU A 1 203 ? 17.854 5.222 -6.582 1.00 87.94 203 LEU A N 1
ATOM 1457 C CA . LEU A 1 203 ? 16.708 5.069 -7.489 1.00 87.94 203 LEU A CA 1
ATOM 1458 C C . LEU A 1 203 ? 17.041 5.468 -8.932 1.00 87.94 203 LEU A C 1
ATOM 1460 O O . LEU A 1 203 ? 16.566 4.824 -9.868 1.00 87.94 203 LEU A O 1
ATOM 1464 N N . LEU A 1 204 ? 17.861 6.502 -9.136 1.00 90.00 204 LEU A N 1
ATOM 1465 C CA . LEU A 1 204 ? 18.329 6.923 -10.461 1.00 90.00 204 LEU A CA 1
ATOM 1466 C C . LEU A 1 204 ? 19.280 5.907 -11.105 1.00 90.00 204 LEU A C 1
ATOM 1468 O O . LEU A 1 204 ? 19.232 5.708 -12.317 1.00 90.00 204 LEU A O 1
ATOM 1472 N N . ALA A 1 205 ? 20.107 5.235 -10.305 1.00 90.94 205 ALA A N 1
ATOM 1473 C CA . ALA A 1 205 ? 21.050 4.227 -10.784 1.00 90.94 205 ALA A CA 1
ATOM 1474 C C . ALA A 1 205 ? 20.424 2.835 -11.004 1.00 90.94 205 ALA A C 1
ATOM 1476 O O . ALA A 1 205 ? 21.003 2.019 -11.723 1.00 90.94 205 ALA A O 1
ATOM 1477 N N . ALA A 1 206 ? 19.268 2.550 -10.395 1.00 88.50 206 ALA A N 1
ATOM 1478 C CA . ALA A 1 206 ? 18.624 1.240 -10.446 1.00 88.50 206 ALA A CA 1
ATOM 1479 C C . ALA A 1 206 ? 18.171 0.846 -11.866 1.00 88.50 206 ALA A C 1
ATOM 1481 O O . ALA A 1 206 ? 17.636 1.661 -12.625 1.00 88.50 206 ALA A O 1
ATOM 1482 N N . ASP A 1 207 ? 18.334 -0.427 -12.225 1.00 89.62 207 ASP A N 1
ATOM 1483 C CA . ASP A 1 207 ? 17.747 -0.986 -13.442 1.00 89.62 207 ASP A CA 1
ATOM 1484 C C . ASP A 1 207 ? 16.275 -1.399 -13.227 1.00 89.62 207 ASP A C 1
ATOM 1486 O O . ASP A 1 207 ? 15.743 -1.366 -12.116 1.00 89.62 207 ASP A O 1
ATOM 1490 N N . VAL A 1 208 ? 15.581 -1.764 -14.311 1.00 86.75 208 VAL A N 1
ATOM 1491 C CA . VAL A 1 208 ? 14.153 -2.128 -14.254 1.00 86.75 208 VAL A CA 1
ATOM 1492 C C . VAL A 1 208 ? 13.876 -3.315 -13.314 1.00 86.75 208 VAL A C 1
ATOM 1494 O O . VAL A 1 208 ? 12.945 -3.206 -12.513 1.00 86.75 208 VAL A O 1
ATOM 1497 N N . PRO A 1 209 ? 14.641 -4.428 -13.352 1.00 88.44 209 PRO A N 1
ATOM 1498 C CA . PRO A 1 209 ? 14.487 -5.504 -12.374 1.00 88.44 209 PRO A CA 1
ATOM 1499 C C . PRO A 1 209 ? 14.671 -5.045 -10.925 1.00 88.44 209 PRO A C 1
ATOM 1501 O O . PRO A 1 209 ? 13.884 -5.449 -10.072 1.00 88.44 209 PRO A O 1
ATOM 1504 N N . THR A 1 210 ? 15.646 -4.175 -10.645 1.00 89.25 210 THR A N 1
ATOM 1505 C CA . THR A 1 210 ? 15.870 -3.631 -9.296 1.00 89.25 210 THR A CA 1
ATOM 1506 C C . THR A 1 210 ? 14.681 -2.792 -8.835 1.00 89.25 210 THR A C 1
ATOM 1508 O O . THR A 1 210 ? 14.188 -2.994 -7.729 1.00 89.25 210 THR A O 1
ATOM 1511 N N . ILE A 1 211 ? 14.150 -1.912 -9.692 1.00 88.81 211 ILE A N 1
ATOM 1512 C CA . ILE A 1 211 ? 12.947 -1.114 -9.388 1.00 88.81 211 ILE A CA 1
ATOM 1513 C C . ILE A 1 211 ? 11.745 -2.022 -9.106 1.00 88.81 211 ILE A C 1
ATOM 1515 O O . ILE A 1 211 ? 11.050 -1.833 -8.110 1.00 88.81 211 ILE A O 1
ATOM 1519 N N . GLY A 1 212 ? 11.517 -3.034 -9.949 1.00 89.81 212 GLY A N 1
ATOM 1520 C CA . GLY A 1 212 ? 10.447 -4.011 -9.737 1.00 89.81 212 GLY A CA 1
ATOM 1521 C C . GLY A 1 212 ? 10.636 -4.827 -8.455 1.00 89.81 212 GLY A C 1
ATOM 1522 O O . GLY A 1 212 ? 9.662 -5.128 -7.771 1.00 89.81 212 GLY A O 1
ATOM 1523 N N . GLY A 1 213 ? 11.880 -5.155 -8.098 1.00 88.38 213 GLY A N 1
ATOM 1524 C CA . GLY A 1 213 ? 12.229 -5.843 -6.855 1.00 88.38 213 GLY A CA 1
ATOM 1525 C C . GLY A 1 213 ? 11.962 -4.999 -5.609 1.00 88.38 213 GLY A C 1
ATOM 1526 O O . GLY A 1 213 ? 11.394 -5.515 -4.647 1.00 88.38 213 GLY A O 1
ATOM 1527 N N . ILE A 1 214 ? 12.303 -3.707 -5.647 1.00 89.19 214 ILE A N 1
ATOM 1528 C CA . ILE A 1 214 ? 11.997 -2.742 -4.579 1.00 89.19 214 ILE A CA 1
ATOM 1529 C C . ILE A 1 214 ? 10.481 -2.619 -4.402 1.00 89.19 214 ILE A C 1
ATOM 1531 O O . ILE A 1 214 ? 9.989 -2.783 -3.287 1.00 89.19 214 ILE A O 1
ATOM 1535 N N . ALA A 1 215 ? 9.740 -2.410 -5.497 1.00 92.38 215 ALA A N 1
ATOM 1536 C CA . ALA A 1 215 ? 8.281 -2.326 -5.464 1.00 92.38 215 ALA A CA 1
ATOM 1537 C C . ALA A 1 215 ? 7.668 -3.607 -4.880 1.00 92.38 215 ALA A C 1
ATOM 1539 O O . ALA A 1 215 ? 6.942 -3.549 -3.894 1.00 92.38 215 ALA A O 1
ATOM 1540 N N . ARG A 1 216 ? 8.053 -4.787 -5.386 1.00 93.62 216 ARG A N 1
ATOM 1541 C CA . ARG A 1 216 ? 7.606 -6.074 -4.830 1.00 93.62 216 ARG A CA 1
ATOM 1542 C C . ARG A 1 216 ? 7.901 -6.201 -3.333 1.00 93.62 216 ARG A C 1
ATOM 1544 O O . ARG A 1 216 ? 7.064 -6.712 -2.593 1.00 93.62 216 ARG A O 1
ATOM 1551 N N . GLY A 1 217 ? 9.096 -5.801 -2.899 1.00 89.50 217 GLY A N 1
ATOM 1552 C CA . GLY A 1 217 ? 9.514 -5.868 -1.500 1.00 89.50 217 GLY A CA 1
ATOM 1553 C C . GLY A 1 217 ? 8.623 -5.027 -0.590 1.00 89.50 217 GLY A C 1
ATOM 1554 O O . GLY A 1 217 ? 8.182 -5.522 0.448 1.00 89.50 217 GLY A O 1
ATOM 1555 N N . LEU A 1 218 ? 8.300 -3.807 -1.021 1.00 92.00 218 LEU A N 1
ATOM 1556 C CA . LEU A 1 218 ? 7.407 -2.900 -0.307 1.00 92.00 218 LEU A CA 1
ATOM 1557 C C . LEU A 1 218 ? 6.002 -3.494 -0.147 1.00 92.00 218 LEU A C 1
ATOM 1559 O O . LEU A 1 218 ? 5.498 -3.587 0.970 1.00 92.00 218 LEU A O 1
ATOM 1563 N N . GLU A 1 219 ? 5.423 -3.996 -1.239 1.00 96.06 219 GLU A N 1
ATOM 1564 C CA . GLU A 1 219 ? 4.094 -4.625 -1.238 1.00 96.06 219 GLU A CA 1
ATOM 1565 C C . GLU A 1 219 ? 4.047 -5.872 -0.350 1.00 96.06 219 GLU A C 1
ATOM 1567 O O . GLU A 1 219 ? 3.105 -6.101 0.411 1.00 96.06 219 GLU A O 1
ATOM 1572 N N . HIS A 1 220 ? 5.101 -6.688 -0.403 1.00 93.56 220 HIS A N 1
ATOM 1573 C CA . HIS A 1 220 ? 5.205 -7.888 0.416 1.00 93.56 220 HIS A CA 1
ATOM 1574 C C . HIS A 1 220 ? 5.325 -7.540 1.904 1.00 93.56 220 HIS A C 1
ATOM 1576 O O . HIS A 1 220 ? 4.694 -8.185 2.745 1.00 93.56 220 HIS A O 1
ATOM 1582 N N . GLN A 1 221 ? 6.117 -6.520 2.243 1.00 90.75 221 GLN A N 1
ATOM 1583 C CA . GLN A 1 221 ? 6.242 -6.031 3.612 1.00 90.75 221 GLN A CA 1
ATOM 1584 C C . GLN A 1 221 ? 4.914 -5.471 4.129 1.00 90.75 221 GLN A C 1
ATOM 1586 O O . GLN A 1 221 ? 4.531 -5.794 5.257 1.00 90.75 221 GLN A O 1
ATOM 1591 N N . ALA A 1 222 ? 4.193 -4.691 3.322 1.00 91.69 222 ALA A N 1
ATOM 1592 C CA . ALA A 1 222 ? 2.874 -4.170 3.671 1.00 91.69 222 ALA A CA 1
ATOM 1593 C C . ALA A 1 222 ? 1.879 -5.316 3.923 1.00 91.69 222 ALA A C 1
ATOM 1595 O O . ALA A 1 222 ? 1.339 -5.441 5.027 1.00 91.69 222 ALA A O 1
ATOM 1596 N N . ALA A 1 223 ? 1.745 -6.248 2.971 1.00 94.06 223 ALA A N 1
ATOM 1597 C CA . ALA A 1 223 ? 0.880 -7.423 3.096 1.00 94.06 223 ALA A CA 1
ATOM 1598 C C . ALA A 1 223 ? 1.178 -8.245 4.365 1.00 94.06 223 ALA A C 1
ATOM 1600 O O . ALA A 1 223 ? 0.268 -8.585 5.129 1.00 94.06 223 ALA A O 1
ATOM 1601 N N . ALA A 1 224 ? 2.457 -8.548 4.614 1.00 90.12 224 AL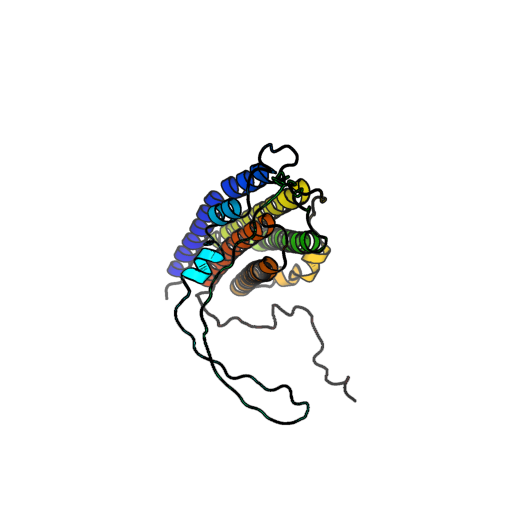A A N 1
ATOM 1602 C CA . ALA A 1 224 ? 2.886 -9.309 5.784 1.00 90.12 224 ALA A CA 1
ATOM 1603 C C . ALA A 1 224 ? 2.591 -8.560 7.091 1.00 90.12 224 ALA A C 1
ATOM 1605 O O . ALA A 1 224 ? 2.098 -9.160 8.052 1.00 90.12 224 ALA A O 1
ATOM 1606 N N . THR A 1 225 ? 2.840 -7.248 7.113 1.00 89.88 225 THR A N 1
ATOM 1607 C CA . THR A 1 225 ? 2.555 -6.398 8.273 1.00 89.88 225 THR A CA 1
ATOM 1608 C C . THR A 1 225 ? 1.073 -6.443 8.608 1.00 89.88 225 THR A C 1
ATOM 1610 O O . THR A 1 225 ? 0.719 -6.720 9.758 1.00 89.88 225 THR A O 1
ATOM 1613 N N . TYR A 1 226 ? 0.197 -6.280 7.616 1.00 93.38 226 TYR A N 1
ATOM 1614 C CA . TYR A 1 226 ? -1.241 -6.264 7.860 1.00 93.38 226 TYR A CA 1
ATOM 1615 C C . TYR A 1 226 ? -1.761 -7.594 8.395 1.00 93.38 226 TYR A C 1
ATOM 1617 O O . TYR A 1 226 ? -2.479 -7.611 9.396 1.00 93.38 226 TYR A O 1
ATOM 1625 N N . VAL A 1 227 ? -1.328 -8.720 7.823 1.00 92.25 227 VAL A N 1
ATOM 1626 C CA . VAL A 1 227 ? -1.684 -10.052 8.339 1.00 92.25 227 VAL A CA 1
ATOM 1627 C C . VAL A 1 227 ? -1.197 -10.247 9.781 1.00 92.25 227 VAL A C 1
ATOM 1629 O O . VAL A 1 227 ? -1.926 -10.810 10.601 1.00 92.25 227 VAL A O 1
ATOM 1632 N N . SER A 1 228 ? 0.001 -9.758 10.116 1.00 90.50 228 SER A N 1
ATOM 1633 C CA . SER A 1 228 ? 0.577 -9.894 11.462 1.00 90.50 228 SER A CA 1
ATOM 1634 C C . SER A 1 228 ? -0.099 -9.011 12.520 1.00 90.50 228 SER A C 1
ATOM 1636 O O . SER A 1 228 ? -0.174 -9.405 13.685 1.00 90.50 228 SER A O 1
ATOM 1638 N N . ALA A 1 229 ? -0.633 -7.851 12.126 1.00 90.81 229 ALA A N 1
ATOM 1639 C CA . ALA A 1 229 ? -1.256 -6.886 13.031 1.00 90.81 229 ALA A CA 1
ATOM 1640 C C . ALA A 1 229 ? -2.712 -7.240 13.384 1.00 90.81 229 ALA A C 1
ATOM 1642 O O . ALA A 1 229 ? -3.179 -6.940 14.483 1.00 90.81 229 ALA A O 1
ATOM 1643 N N . VAL A 1 230 ? -3.434 -7.932 12.496 1.00 93.12 230 VAL A N 1
ATOM 1644 C CA . VAL A 1 230 ? -4.837 -8.351 12.701 1.00 93.12 230 VAL A CA 1
ATOM 1645 C C . VAL A 1 230 ? -5.127 -9.013 14.061 1.00 93.12 230 VAL A C 1
ATOM 1647 O O . VAL A 1 230 ? -6.118 -8.626 14.691 1.00 93.12 230 VAL A O 1
ATOM 1650 N N . PRO A 1 231 ? -4.343 -9.992 14.560 1.00 93.06 231 PRO A N 1
ATOM 1651 C CA . PRO A 1 231 ? -4.616 -10.609 15.860 1.00 93.06 231 PRO A CA 1
ATOM 1652 C C . PRO A 1 231 ? -4.379 -9.680 17.061 1.00 93.06 231 PRO A C 1
ATOM 1654 O O . PRO A 1 231 ? -4.868 -9.993 18.145 1.00 93.06 231 PRO A O 1
ATOM 1657 N N . LEU A 1 232 ? -3.652 -8.573 16.882 1.00 91.69 232 LEU A N 1
ATOM 1658 C CA . LEU A 1 232 ? -3.286 -7.635 17.949 1.00 91.69 232 LEU A CA 1
ATOM 1659 C C . LEU A 1 232 ? -4.326 -6.528 18.146 1.00 91.69 232 LEU A C 1
ATOM 1661 O O . LEU A 1 232 ? -4.474 -6.004 19.244 1.00 91.69 232 LEU A O 1
ATOM 1665 N N . LEU A 1 233 ? -5.074 -6.196 17.096 1.00 88.06 233 LEU A N 1
ATOM 1666 C CA . LEU A 1 233 ? -6.112 -5.171 17.151 1.00 88.06 233 LEU A CA 1
ATOM 1667 C C . LEU A 1 233 ? -7.263 -5.624 18.044 1.00 88.06 233 LEU A C 1
ATOM 1669 O O . LEU A 1 233 ? -7.669 -6.789 17.997 1.00 88.06 233 LEU A O 1
ATOM 1673 N N . SER A 1 234 ? -7.839 -4.705 18.811 1.00 86.00 234 SER A N 1
ATOM 1674 C CA . SER A 1 234 ? -9.054 -4.904 19.600 1.00 86.00 234 SER A CA 1
ATOM 1675 C C . SER A 1 234 ? -10.303 -4.562 18.776 1.00 86.00 234 SER A C 1
ATOM 1677 O O . SER A 1 234 ? -11.291 -5.316 18.810 1.00 86.00 234 SER A O 1
ATOM 1679 N N . LEU A 1 235 ? -10.224 -3.524 17.934 1.00 81.81 235 LEU A N 1
ATOM 1680 C CA . LEU A 1 235 ? -11.339 -3.038 17.125 1.00 81.81 235 LEU A CA 1
ATOM 1681 C C . LEU A 1 235 ? -11.645 -3.982 15.951 1.00 81.81 235 LEU A C 1
ATOM 1683 O O . LEU A 1 235 ? -10.808 -4.168 15.064 1.00 81.81 235 LEU A O 1
ATOM 1687 N N . PRO A 1 236 ? -12.858 -4.572 15.875 1.00 84.62 236 PRO A N 1
ATOM 1688 C CA . PRO A 1 236 ? -13.246 -5.421 14.752 1.00 84.62 236 PRO A CA 1
ATOM 1689 C C . PRO A 1 236 ? -13.089 -4.738 13.400 1.00 84.62 236 PRO A C 1
ATOM 1691 O O . PRO A 1 236 ? -12.640 -5.402 12.475 1.00 84.62 236 PRO A O 1
ATOM 1694 N N . VAL A 1 237 ? -13.399 -3.442 13.307 1.00 82.06 237 VAL A N 1
ATOM 1695 C CA . VAL A 1 237 ? -13.290 -2.651 12.073 1.00 82.06 237 VAL A CA 1
ATOM 1696 C C . VAL A 1 237 ? -11.869 -2.546 11.553 1.00 82.06 237 VAL A C 1
ATOM 1698 O O . VAL A 1 237 ? -11.646 -2.820 10.378 1.00 82.06 237 VAL A O 1
ATOM 1701 N N . LEU A 1 238 ? -10.903 -2.251 12.426 1.00 85.38 238 LEU A N 1
ATOM 1702 C CA . LEU A 1 238 ? -9.499 -2.195 12.034 1.00 85.38 238 LEU A CA 1
ATOM 1703 C C . LEU A 1 238 ? -9.026 -3.569 11.554 1.00 85.38 238 LEU A C 1
ATOM 1705 O O . LEU A 1 238 ? -8.340 -3.655 10.544 1.00 85.38 238 LEU A O 1
ATOM 1709 N N . ARG A 1 239 ? -9.473 -4.669 12.178 1.00 89.94 239 ARG A N 1
ATOM 1710 C CA . ARG A 1 239 ? -9.162 -6.014 11.660 1.00 89.94 239 ARG A CA 1
ATOM 1711 C C . ARG A 1 239 ? -9.679 -6.215 10.235 1.00 89.94 239 ARG A C 1
ATOM 1713 O O . ARG A 1 239 ? -8.953 -6.766 9.416 1.00 89.94 239 ARG A O 1
ATOM 1720 N N . GLN A 1 240 ? -10.915 -5.801 9.934 1.00 87.31 240 GLN A N 1
ATOM 1721 C CA . GLN A 1 240 ? -11.469 -5.941 8.576 1.00 87.31 240 GLN A CA 1
ATOM 1722 C C . GLN A 1 240 ? -10.696 -5.078 7.581 1.00 87.31 240 GLN A C 1
ATOM 1724 O O . GLN A 1 240 ? -10.365 -5.562 6.503 1.00 87.31 240 GLN A O 1
ATOM 1729 N N . ALA A 1 241 ? -10.384 -3.839 7.972 1.00 90.44 241 ALA A N 1
ATOM 1730 C CA . ALA A 1 241 ? -9.589 -2.909 7.184 1.00 90.44 241 ALA A CA 1
ATOM 1731 C C . ALA A 1 241 ? -8.236 -3.512 6.808 1.00 90.44 241 ALA A C 1
ATOM 1733 O O . ALA A 1 241 ? -7.959 -3.688 5.625 1.00 90.44 241 ALA A O 1
ATOM 1734 N N . LEU A 1 242 ? -7.445 -3.933 7.799 1.00 92.75 242 LEU A N 1
ATOM 1735 C CA . LEU A 1 242 ? -6.126 -4.512 7.549 1.00 92.75 242 LEU A CA 1
ATOM 1736 C C . LEU A 1 242 ? -6.200 -5.825 6.754 1.00 92.75 242 LEU A C 1
ATOM 1738 O O . LEU A 1 242 ? -5.357 -6.057 5.895 1.00 92.75 242 LEU A O 1
ATOM 1742 N N . MET A 1 243 ? -7.209 -6.677 6.970 1.00 92.94 243 MET A N 1
ATOM 1743 C CA . MET A 1 243 ? -7.379 -7.887 6.147 1.00 92.94 243 MET A CA 1
ATOM 1744 C C . MET A 1 243 ? -7.719 -7.564 4.686 1.00 92.94 243 MET A C 1
ATOM 1746 O O . MET A 1 243 ? -7.219 -8.233 3.782 1.00 92.94 243 MET A O 1
ATOM 1750 N N . GLY A 1 244 ? -8.576 -6.567 4.448 1.00 92.81 244 GLY A N 1
ATOM 1751 C CA . GLY A 1 244 ? -8.953 -6.131 3.102 1.00 92.81 244 GLY A CA 1
ATOM 1752 C C . GLY A 1 244 ? -7.766 -5.546 2.344 1.00 92.81 244 GLY A C 1
ATOM 1753 O O . GLY A 1 244 ? -7.460 -6.007 1.243 1.00 92.81 244 GLY A O 1
ATOM 1754 N N . ILE A 1 245 ? -7.069 -4.607 2.985 1.00 95.00 245 ILE A N 1
ATOM 1755 C CA . ILE A 1 245 ? -5.860 -3.952 2.476 1.00 95.00 245 ILE A CA 1
ATOM 1756 C C . ILE A 1 245 ? -4.758 -4.986 2.224 1.00 95.00 245 ILE A C 1
ATOM 1758 O O . ILE A 1 245 ? -4.264 -5.092 1.109 1.00 95.00 245 ILE A O 1
ATOM 1762 N N . GLY A 1 246 ? -4.451 -5.864 3.186 1.00 95.00 246 GLY A N 1
ATOM 1763 C CA . GLY A 1 246 ? -3.450 -6.922 2.989 1.00 95.00 246 GLY A CA 1
ATOM 1764 C C . GLY A 1 246 ? -3.764 -7.858 1.817 1.00 95.00 246 GLY A C 1
ATOM 1765 O O . GLY A 1 246 ? -2.856 -8.347 1.145 1.00 95.00 246 GLY A O 1
ATOM 1766 N N . GLY A 1 247 ? -5.048 -8.077 1.516 1.00 95.50 247 GLY A N 1
ATOM 1767 C CA . GLY A 1 247 ? -5.471 -8.782 0.308 1.00 95.50 247 GLY A CA 1
ATOM 1768 C C . GLY A 1 247 ? -5.252 -7.991 -0.989 1.00 95.50 247 GLY A C 1
ATOM 1769 O O . GLY A 1 247 ? -5.040 -8.609 -2.034 1.00 95.50 247 GLY A O 1
ATOM 1770 N N . ALA A 1 248 ? -5.329 -6.659 -0.961 1.00 96.50 248 ALA A N 1
ATOM 1771 C CA . ALA A 1 248 ? -4.959 -5.793 -2.083 1.00 96.50 248 ALA A CA 1
ATOM 1772 C C . ALA A 1 248 ? -3.440 -5.814 -2.312 1.00 96.50 248 ALA A C 1
ATOM 1774 O O . ALA A 1 248 ? -3.017 -6.153 -3.418 1.00 96.50 248 ALA A O 1
ATOM 1775 N N . GLU A 1 249 ? -2.638 -5.644 -1.258 1.00 97.44 249 GLU A N 1
ATOM 1776 C CA . GLU A 1 249 ? -1.169 -5.662 -1.364 1.00 97.44 249 GLU A CA 1
ATOM 1777 C C . GLU A 1 249 ? -0.640 -7.002 -1.887 1.00 97.44 249 GLU A C 1
ATOM 1779 O O . GLU A 1 249 ? 0.233 -7.058 -2.751 1.00 97.44 249 GLU A O 1
ATOM 1784 N N . ALA A 1 250 ? -1.242 -8.124 -1.478 1.00 96.75 250 ALA A N 1
ATOM 1785 C CA . ALA A 1 250 ? -0.894 -9.435 -2.030 1.00 96.75 250 ALA A CA 1
ATOM 1786 C C . ALA A 1 250 ? -1.127 -9.536 -3.557 1.00 96.75 250 ALA A C 1
ATOM 1788 O O . ALA A 1 250 ? -0.420 -10.270 -4.258 1.00 96.75 250 ALA A O 1
ATOM 1789 N N . ARG A 1 251 ? -2.104 -8.799 -4.106 1.00 97.19 251 ARG A N 1
ATOM 1790 C CA . ARG A 1 251 ? -2.317 -8.718 -5.562 1.00 97.19 251 ARG A CA 1
ATOM 1791 C C . ARG A 1 251 ? -1.271 -7.832 -6.230 1.00 97.19 251 ARG A C 1
ATOM 1793 O O . ARG A 1 251 ? -0.832 -8.186 -7.323 1.00 97.19 251 ARG A O 1
ATOM 1800 N N . HIS A 1 252 ? -0.837 -6.751 -5.583 1.00 97.69 252 HIS A N 1
ATOM 1801 C CA . HIS A 1 252 ? 0.274 -5.932 -6.075 1.00 97.69 252 HIS A CA 1
ATOM 1802 C C . HIS A 1 252 ? 1.565 -6.758 -6.151 1.00 97.69 252 HIS A C 1
ATOM 1804 O O . HIS A 1 252 ? 2.194 -6.803 -7.209 1.00 97.69 252 HIS A O 1
ATOM 1810 N N . VAL A 1 253 ? 1.892 -7.526 -5.097 1.00 96.19 253 VAL A N 1
ATOM 1811 C CA . VAL A 1 253 ? 3.009 -8.497 -5.103 1.00 96.19 253 VAL A CA 1
ATOM 1812 C C . VAL A 1 253 ? 2.914 -9.423 -6.311 1.00 96.19 253 VAL A C 1
ATOM 1814 O O . VAL A 1 253 ? 3.886 -9.585 -7.042 1.00 96.19 253 VAL A O 1
ATOM 1817 N N . THR A 1 254 ? 1.730 -9.990 -6.559 1.00 94.94 254 THR A N 1
ATOM 1818 C CA . THR A 1 254 ? 1.509 -10.914 -7.681 1.00 94.94 254 THR A CA 1
ATOM 1819 C C . THR A 1 254 ? 1.766 -10.245 -9.035 1.00 94.94 254 THR A C 1
ATOM 1821 O O . THR A 1 254 ? 2.358 -10.863 -9.920 1.00 94.94 254 THR A O 1
ATOM 1824 N N . ALA A 1 255 ? 1.347 -8.989 -9.217 1.00 95.25 255 ALA A N 1
ATOM 1825 C CA . ALA A 1 255 ? 1.634 -8.247 -10.441 1.00 95.25 255 ALA A CA 1
ATOM 1826 C C . ALA A 1 255 ? 3.151 -8.081 -10.631 1.00 95.25 255 ALA A C 1
ATOM 1828 O O . ALA A 1 255 ? 3.680 -8.425 -11.689 1.00 95.25 255 ALA A O 1
ATOM 1829 N N . TRP A 1 256 ? 3.876 -7.650 -9.599 1.00 93.94 256 TRP A N 1
ATOM 1830 C CA . TRP A 1 256 ? 5.332 -7.509 -9.682 1.00 93.94 256 TRP A CA 1
ATOM 1831 C C . TRP A 1 256 ? 6.055 -8.843 -9.887 1.00 93.94 256 TRP A C 1
ATOM 1833 O O . TRP A 1 256 ? 6.998 -8.907 -10.674 1.00 93.94 256 TRP A O 1
ATOM 1843 N N . ASP A 1 257 ? 5.590 -9.928 -9.268 1.00 92.19 257 ASP A N 1
ATOM 1844 C CA . ASP A 1 257 ? 6.127 -11.272 -9.502 1.00 92.19 257 ASP A CA 1
ATOM 1845 C C . ASP A 1 257 ? 5.978 -11.708 -10.959 1.00 92.19 257 ASP A C 1
ATOM 1847 O O . ASP A 1 257 ? 6.903 -12.305 -11.514 1.00 92.19 257 ASP A O 1
ATOM 1851 N N . ILE A 1 258 ? 4.852 -11.386 -11.606 1.00 91.56 258 ILE A N 1
ATOM 1852 C CA . ILE A 1 258 ? 4.674 -11.645 -13.037 1.00 91.56 258 ILE A CA 1
ATOM 1853 C C . ILE A 1 258 ? 5.737 -10.879 -13.820 1.00 91.56 258 ILE A C 1
ATOM 1855 O O . ILE A 1 258 ? 6.508 -11.529 -14.526 1.00 91.56 258 ILE A O 1
ATOM 1859 N N . LEU A 1 259 ? 5.868 -9.559 -13.617 1.00 89.19 259 LEU A N 1
ATOM 1860 C CA . LEU A 1 259 ? 6.871 -8.727 -14.302 1.00 89.19 259 LEU A CA 1
ATOM 1861 C C . LEU A 1 259 ? 8.294 -9.287 -14.151 1.00 89.19 259 LEU A C 1
ATOM 1863 O O . LEU A 1 259 ? 9.034 -9.381 -15.131 1.00 89.19 259 LEU A O 1
ATOM 1867 N N . LEU A 1 260 ? 8.662 -9.698 -12.936 1.00 87.88 260 LEU A N 1
ATOM 1868 C CA . LEU A 1 260 ? 9.981 -10.247 -12.602 1.00 87.88 260 LEU A CA 1
ATOM 1869 C C . LEU A 1 260 ? 10.175 -11.702 -13.074 1.00 87.88 260 LEU A C 1
ATOM 1871 O O . LEU A 1 260 ? 11.265 -12.258 -12.947 1.00 87.88 260 LEU A O 1
ATOM 1875 N N . GLY A 1 261 ? 9.147 -12.326 -13.655 1.00 79.81 261 GLY A N 1
ATOM 1876 C CA . GLY A 1 261 ? 9.223 -13.653 -14.265 1.00 79.81 261 GLY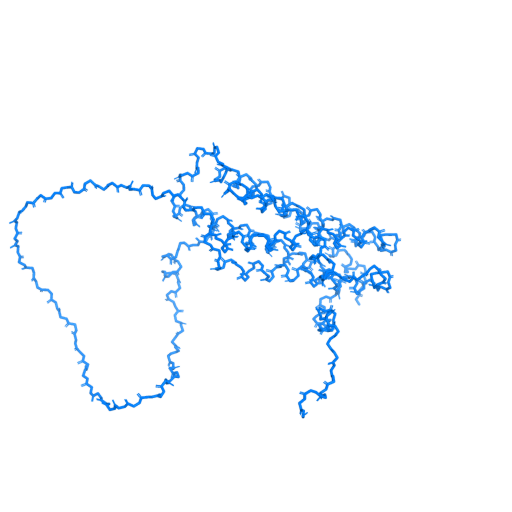 A CA 1
ATOM 1877 C C . GLY A 1 261 ? 9.041 -14.819 -13.291 1.00 79.81 261 GLY A C 1
ATOM 1878 O O . GLY A 1 261 ? 9.519 -15.916 -13.576 1.00 79.81 261 GLY A O 1
ATOM 1879 N N . GLY A 1 262 ? 8.371 -14.607 -12.152 1.00 59.66 262 GLY A N 1
ATOM 1880 C CA . GLY A 1 262 ? 8.016 -15.645 -11.172 1.00 59.66 262 GLY A CA 1
ATOM 1881 C C . GLY A 1 262 ? 9.210 -16.291 -10.460 1.00 59.66 262 GLY A C 1
ATOM 1882 O O . GLY A 1 262 ? 9.064 -17.313 -9.789 1.00 59.66 262 GLY A O 1
ATOM 1883 N N . GLY A 1 263 ? 10.407 -15.725 -10.616 1.00 44.56 263 GLY A N 1
ATOM 1884 C CA . GLY A 1 263 ? 11.608 -16.201 -9.956 1.00 44.56 263 GLY A CA 1
ATOM 1885 C C . GLY A 1 263 ? 11.618 -15.811 -8.482 1.00 44.56 263 GLY A C 1
ATOM 1886 O O . GLY A 1 263 ? 11.903 -14.671 -8.130 1.00 44.56 263 GLY A O 1
ATOM 1887 N N . VAL A 1 264 ? 11.486 -16.802 -7.606 1.00 42.72 264 VAL A N 1
ATOM 1888 C CA . VAL A 1 264 ? 11.988 -16.782 -6.214 1.00 42.72 264 VAL A CA 1
ATOM 1889 C C . VAL A 1 264 ? 13.523 -16.595 -6.119 1.00 42.72 264 VAL A C 1
ATOM 1891 O O . VAL A 1 264 ? 14.123 -16.861 -5.086 1.00 42.72 264 VAL A O 1
ATOM 1894 N N . GLY A 1 265 ? 14.189 -16.151 -7.191 1.00 37.91 265 GLY A N 1
ATOM 1895 C CA . GLY A 1 265 ? 15.645 -16.026 -7.312 1.00 37.91 265 GLY A CA 1
ATOM 1896 C C . GLY A 1 265 ? 16.207 -14.641 -6.993 1.00 37.91 265 GLY A C 1
ATOM 1897 O O . GLY A 1 265 ? 17.353 -14.386 -7.328 1.00 37.91 265 GLY A O 1
ATOM 1898 N N . GLY A 1 266 ? 15.415 -13.756 -6.387 1.00 37.75 266 GLY A N 1
ATOM 1899 C CA . GLY A 1 266 ? 15.828 -12.397 -6.020 1.00 37.75 266 GLY A CA 1
ATOM 1900 C C . GLY A 1 266 ? 15.587 -12.090 -4.546 1.00 37.75 266 GLY A C 1
ATOM 1901 O O . GLY A 1 266 ? 15.157 -10.991 -4.216 1.00 37.75 266 GLY A O 1
ATOM 1902 N N . TYR A 1 267 ? 15.774 -13.073 -3.664 1.00 42.97 267 TYR A N 1
ATOM 1903 C CA . TYR A 1 267 ? 15.995 -12.790 -2.246 1.00 42.97 267 TYR A CA 1
ATOM 1904 C C . TYR A 1 267 ? 17.476 -12.465 -2.046 1.00 42.97 267 TYR A C 1
ATOM 1906 O O . TYR A 1 267 ? 18.179 -13.180 -1.335 1.00 42.97 267 TYR A O 1
ATOM 1914 N N . ASP A 1 268 ? 17.958 -11.393 -2.669 1.00 44.38 268 ASP A N 1
ATOM 1915 C CA . ASP A 1 268 ? 19.152 -10.747 -2.143 1.00 44.38 268 ASP A CA 1
ATOM 1916 C C . ASP A 1 268 ? 18.675 -10.009 -0.894 1.00 44.38 268 ASP A C 1
ATOM 1918 O O . ASP A 1 268 ? 18.176 -8.885 -0.942 1.00 44.38 268 ASP A O 1
ATOM 1922 N N . ALA A 1 269 ? 18.770 -10.700 0.245 1.00 40.78 269 ALA A N 1
ATOM 1923 C CA . ALA A 1 269 ? 18.494 -10.171 1.582 1.00 40.78 269 ALA A CA 1
ATOM 1924 C C . ALA A 1 269 ? 19.272 -8.871 1.885 1.00 40.78 269 ALA A C 1
ATOM 1926 O O . ALA A 1 269 ? 18.990 -8.188 2.864 1.00 40.78 269 ALA A O 1
ATOM 1927 N N . GLU A 1 270 ? 20.221 -8.519 1.022 1.00 37.66 270 GLU A N 1
ATOM 1928 C CA . GLU A 1 270 ? 21.039 -7.318 1.054 1.00 37.66 270 GLU A CA 1
ATOM 1929 C C . GLU A 1 270 ? 20.262 -6.041 0.677 1.00 37.66 270 GLU A C 1
ATOM 1931 O O . GLU A 1 270 ? 20.577 -4.978 1.201 1.00 37.66 270 GLU A O 1
ATOM 1936 N N . LEU A 1 271 ? 19.196 -6.116 -0.138 1.00 42.59 271 LEU A N 1
ATOM 1937 C CA . LEU A 1 271 ? 18.466 -4.911 -0.579 1.00 42.59 271 LEU A CA 1
ATOM 1938 C C . LEU A 1 271 ? 17.376 -4.438 0.399 1.00 42.59 271 LEU A C 1
ATOM 1940 O O . LEU A 1 271 ? 17.044 -3.257 0.421 1.00 42.59 271 LEU A O 1
ATOM 1944 N N . VAL A 1 272 ? 16.841 -5.337 1.233 1.00 42.31 272 VAL A N 1
ATOM 1945 C CA . VAL A 1 272 ? 15.892 -4.986 2.315 1.00 42.31 272 VAL A CA 1
ATOM 1946 C C . VAL A 1 272 ? 16.642 -4.595 3.598 1.00 42.31 272 VAL A C 1
ATOM 1948 O O . VAL A 1 272 ? 16.095 -3.927 4.471 1.00 42.31 272 VAL A O 1
ATOM 1951 N N . ALA A 1 273 ? 17.928 -4.941 3.699 1.00 37.25 273 ALA A N 1
ATOM 1952 C CA . ALA A 1 273 ? 18.802 -4.579 4.807 1.00 37.25 273 ALA A CA 1
ATOM 1953 C C . ALA A 1 273 ? 19.627 -3.316 4.505 1.00 37.25 273 ALA A C 1
ATOM 1955 O O . ALA A 1 273 ? 20.824 -3.280 4.775 1.00 37.25 273 ALA A O 1
ATOM 1956 N N . GLY A 1 274 ? 18.987 -2.242 4.026 1.00 32.28 274 GLY A N 1
ATOM 1957 C CA . GLY A 1 274 ? 19.594 -0.908 3.857 1.00 32.28 274 GLY A CA 1
ATOM 1958 C C . GLY A 1 274 ? 20.159 -0.262 5.140 1.00 32.28 274 GLY A C 1
ATOM 1959 O O . GLY A 1 274 ? 20.487 0.920 5.149 1.00 32.28 274 GLY A O 1
ATOM 1960 N N . GLY A 1 275 ? 20.306 -1.019 6.229 1.00 30.38 275 GLY A N 1
ATOM 1961 C CA . GLY A 1 275 ? 21.222 -0.722 7.318 1.00 30.38 275 GLY A CA 1
ATOM 1962 C C . GLY A 1 275 ? 22.575 -1.365 7.032 1.00 30.38 275 GLY A C 1
ATOM 1963 O O . GLY A 1 275 ? 22.772 -2.552 7.272 1.00 30.38 275 GLY A O 1
ATOM 1964 N N . ASN A 1 276 ? 23.517 -0.559 6.557 1.00 36.16 276 ASN A N 1
ATOM 1965 C CA . ASN A 1 276 ? 24.926 -0.908 6.431 1.00 36.16 276 ASN A CA 1
ATOM 1966 C C . ASN A 1 276 ? 25.508 -1.197 7.836 1.00 36.16 276 ASN A C 1
ATOM 1968 O O . ASN A 1 276 ? 26.074 -0.309 8.475 1.00 36.16 276 ASN A O 1
ATOM 1972 N N . TYR A 1 277 ? 25.312 -2.405 8.371 1.00 32.44 277 TYR A N 1
ATOM 1973 C CA . TYR A 1 277 ? 26.013 -2.852 9.572 1.00 32.44 277 TYR A CA 1
ATOM 1974 C C . TYR A 1 277 ? 27.399 -3.343 9.149 1.00 32.44 277 TYR A C 1
ATOM 1976 O O . TYR A 1 277 ? 27.490 -4.301 8.379 1.00 32.44 277 TYR A O 1
ATOM 1984 N N . PRO A 1 278 ? 28.490 -2.715 9.623 1.00 34.62 278 PRO A N 1
ATOM 1985 C CA . PRO A 1 278 ? 29.823 -3.218 9.348 1.00 34.62 278 PRO A CA 1
ATOM 1986 C C . PRO A 1 278 ? 29.937 -4.627 9.933 1.00 34.62 278 PRO A C 1
ATOM 1988 O O . PRO A 1 278 ? 29.762 -4.825 11.133 1.00 34.62 278 PRO A O 1
ATOM 1991 N N . THR A 1 279 ? 30.250 -5.608 9.089 1.00 41.16 279 THR A N 1
ATOM 1992 C CA . THR A 1 279 ? 30.511 -7.004 9.476 1.00 41.16 279 THR A CA 1
ATOM 1993 C C . THR A 1 279 ? 31.877 -7.168 10.152 1.00 41.16 279 THR A C 1
ATOM 1995 O O . THR A 1 279 ? 32.555 -8.174 9.948 1.00 41.16 279 THR A O 1
ATOM 1998 N N . ASP A 1 280 ? 32.336 -6.165 10.900 1.00 36.50 280 ASP A N 1
ATOM 1999 C CA . ASP A 1 280 ? 33.601 -6.265 11.612 1.00 36.50 280 ASP A CA 1
ATOM 2000 C C . ASP A 1 280 ? 33.371 -7.009 12.932 1.00 36.50 280 ASP A C 1
ATOM 2002 O O . ASP A 1 280 ? 32.812 -6.471 13.888 1.00 36.50 280 ASP A O 1
ATOM 2006 N N . GLU A 1 281 ? 33.814 -8.266 12.982 1.00 41.19 281 GLU A N 1
ATOM 2007 C CA . GLU A 1 281 ? 33.834 -9.102 14.190 1.00 41.19 281 GLU A CA 1
ATOM 2008 C C . GLU A 1 281 ? 34.825 -8.602 15.267 1.00 41.19 281 GLU A C 1
ATOM 2010 O O . GLU A 1 281 ? 35.142 -9.314 16.220 1.00 41.19 281 GLU A O 1
ATOM 2015 N N . SER A 1 282 ? 35.308 -7.362 15.180 1.00 38.50 282 SER A N 1
ATOM 2016 C CA . SER A 1 282 ? 36.260 -6.780 16.130 1.00 38.50 282 SER A CA 1
ATOM 2017 C C . SER A 1 282 ? 35.666 -6.356 17.484 1.00 38.50 282 SER A C 1
ATOM 2019 O O . SER A 1 282 ? 36.410 -5.889 18.343 1.00 38.50 282 SER A O 1
ATOM 2021 N N . PHE A 1 283 ? 34.368 -6.570 17.737 1.00 40.12 283 PHE A N 1
ATOM 2022 C CA . PHE A 1 283 ? 33.720 -6.225 19.018 1.00 40.12 283 PHE A CA 1
ATOM 2023 C C . PHE A 1 283 ? 33.515 -7.394 19.999 1.00 40.12 283 PHE A C 1
ATOM 2025 O O . PHE A 1 283 ? 32.891 -7.207 21.044 1.00 40.12 283 PHE A O 1
ATOM 2032 N N . LEU A 1 284 ? 34.066 -8.580 19.721 1.00 40.91 284 LEU A N 1
ATOM 2033 C CA . LEU A 1 284 ? 34.099 -9.703 20.671 1.00 40.91 284 LEU A CA 1
ATOM 2034 C C . LEU A 1 284 ? 35.531 -10.150 21.002 1.00 40.91 284 LEU A C 1
ATOM 2036 O O . LEU A 1 284 ? 35.877 -11.319 20.840 1.00 40.91 284 LEU A O 1
ATOM 2040 N N . ASN A 1 285 ? 36.344 -9.220 21.508 1.00 40.41 285 ASN A N 1
ATOM 2041 C CA . ASN A 1 285 ? 37.483 -9.517 22.388 1.00 40.41 285 ASN A CA 1
ATOM 2042 C C . ASN A 1 285 ? 37.730 -8.380 23.380 1.00 40.41 285 ASN A C 1
ATOM 2044 O O . ASN A 1 285 ? 37.864 -7.222 22.928 1.00 40.41 285 ASN A O 1
#